Protein AF-A0A1R2CXQ6-F1 (afdb_monomer_lite)

Sequence (305 aa):
MSEMPDVLCINCEDMIDCDKAHLHSLICTKPTNQVVKLISSGYHNQIQYKLNRLKAAIESIAYSDRKTLTPDQHETILFLVKCSNELISLIDPAIDAIDKCTDVSSSMRKLTESMSPWMLIYAERLRNLALEKTYYFLDYLRNNRQTDSIHKFIDKKNQELSQVKSKILNYNKKAVQLQSMLKSYEQIDEVRSQVESIKTFSSIVTPVIEDEGKDEMQELDDMIVSKKEEANIQSLEDLKKYFYSKCLLVKLSFPSRHPAQFIQIPELYEKIVKSNVPVEKWEECIRDEFGHPERWVNLKVVNSN

Foldseek 3Di:
DFQDFFAQDLQDRDGHRPVCPVVCCVVRVHHDPVLCVQCVPDLLSNLLVSLVSLLVSLVCVLPPPPGDDDPVRNVLSVLLNVLSVLLNPLDDQDPVNLVSLVVLLVVLVVPCVPDDPSSNSSSVSSSVSSVSVSVVSVVCCVVPDDDDPVVVVVVVVVVVVVVVVVVVVVVVVVVVVVVVVVVVVVVVVVVVVVVVVVVPDDDDDDDDDDDDDDDDPPPPPVVVVVVVVVVVVVVVVVLLVVLVVLLVVLLVVDPPLDLLVVADSVVLVVVCVVVVPDSVCSNVSSNVCSVCSVVRDVPVPSPPD

Organism: NCBI:txid5963

Secondary structure (DSSP, 8-state):
---PPPEE-TTT--EE-GGGHHHHHHH--S--HHHHHHHTT-HHHHHHHHHHHHHHHHHHHHT-TTS---HHHHHHHHHHHHHHHHHHH--S--HHHHHHHHHHHHHHHHHTTS--HHHHHHHHHHHHHHHHHHHHHHHHHHHS--STHHHHHHHHHHHHHHHHHHHHHHHHHHHHHHHHHHHHHHHHHHHHHHHHHTTS----------------SSSSSHHHHHHHHHHHHHHHHHHHHHHHHHHHHHHTTS-TTSGGGG--HHHHHHHHHHTT--GGGHHHHHHHHHH-GGGTS-HHHHTT-

Structure (mmCIF, N/CA/C/O backbone):
data_AF-A0A1R2CXQ6-F1
#
_entry.id   AF-A0A1R2CXQ6-F1
#
loop_
_atom_site.group_PDB
_atom_site.id
_atom_site.type_symbol
_atom_site.label_atom_id
_atom_site.label_alt_id
_atom_site.label_comp_id
_atom_site.label_asym_id
_atom_site.label_entity_id
_atom_site.label_seq_id
_atom_site.pdbx_PDB_ins_code
_atom_site.Cartn_x
_atom_site.Cartn_y
_atom_site.Cartn_z
_atom_site.occupancy
_atom_site.B_iso_or_equiv
_atom_site.auth_seq_id
_atom_site.auth_comp_id
_atom_site.auth_asym_id
_atom_site.auth_atom_id
_atom_site.pdbx_PDB_model_num
ATOM 1 N N . MET A 1 1 ? 17.045 -1.441 -25.412 1.00 46.06 1 MET A N 1
ATOM 2 C CA . MET A 1 1 ? 16.203 -0.752 -24.410 1.00 46.06 1 MET A CA 1
ATOM 3 C C . MET A 1 1 ? 16.152 -1.660 -23.196 1.00 46.06 1 MET A C 1
ATOM 5 O O . MET A 1 1 ? 15.894 -2.838 -23.388 1.00 46.06 1 MET A O 1
ATOM 9 N N . SER A 1 2 ? 16.527 -1.171 -22.011 1.00 53.66 2 SER A N 1
ATOM 10 C CA . SER A 1 2 ? 16.526 -1.999 -20.796 1.00 53.66 2 SER A CA 1
ATOM 11 C C . SER A 1 2 ? 15.082 -2.328 -20.420 1.00 53.66 2 SER A C 1
ATOM 13 O O . SER A 1 2 ? 14.255 -1.424 -20.316 1.00 53.66 2 SER A O 1
ATOM 15 N N . GLU A 1 3 ? 14.772 -3.612 -20.302 1.00 67.12 3 GLU A N 1
ATOM 16 C CA . GLU A 1 3 ? 13.422 -4.125 -20.092 1.00 67.12 3 GLU A CA 1
ATOM 17 C C . GLU A 1 3 ? 12.979 -3.843 -18.643 1.00 67.12 3 GLU A C 1
ATOM 19 O O . GLU A 1 3 ? 13.483 -4.453 -17.695 1.00 67.12 3 GLU A O 1
ATOM 24 N N . MET A 1 4 ? 12.057 -2.892 -18.442 1.00 76.06 4 MET A N 1
ATOM 25 C CA . MET A 1 4 ? 11.569 -2.522 -17.103 1.00 76.06 4 MET A CA 1
ATOM 26 C C . MET A 1 4 ? 10.941 -3.731 -16.389 1.00 76.06 4 MET A C 1
ATOM 28 O O . MET A 1 4 ? 10.285 -4.541 -17.042 1.00 76.06 4 MET A O 1
ATOM 32 N N . PRO A 1 5 ? 11.177 -3.936 -15.080 1.00 80.19 5 PRO A N 1
ATOM 33 C CA . PRO A 1 5 ? 10.572 -5.035 -14.333 1.00 80.19 5 PRO A CA 1
ATOM 34 C C . PRO A 1 5 ? 9.060 -4.875 -14.213 1.00 80.19 5 PRO A C 1
ATOM 36 O O . PRO A 1 5 ? 8.543 -3.762 -14.106 1.00 80.19 5 PRO A O 1
ATOM 39 N N . ASP A 1 6 ? 8.376 -6.014 -14.201 1.00 85.25 6 ASP A N 1
ATOM 40 C CA . ASP A 1 6 ? 6.942 -6.068 -13.970 1.00 85.25 6 ASP A CA 1
ATOM 41 C C . ASP A 1 6 ? 6.626 -5.576 -12.560 1.00 85.25 6 ASP A C 1
ATOM 43 O O . ASP A 1 6 ? 7.411 -5.714 -11.618 1.00 85.25 6 ASP A O 1
ATOM 47 N N . VAL A 1 7 ? 5.441 -5.009 -12.417 1.00 85.38 7 VAL A N 1
ATOM 48 C CA . VAL A 1 7 ? 4.963 -4.347 -11.218 1.00 85.38 7 VAL A CA 1
ATOM 49 C C . VAL A 1 7 ? 3.820 -5.166 -10.633 1.00 85.38 7 VAL A C 1
ATOM 51 O O . VAL A 1 7 ? 2.791 -5.361 -11.272 1.00 85.38 7 VAL A O 1
ATOM 54 N N . LEU A 1 8 ? 3.958 -5.599 -9.380 1.00 87.75 8 LEU A N 1
ATOM 55 C CA . LEU A 1 8 ? 2.903 -6.333 -8.667 1.00 87.75 8 LEU A CA 1
ATOM 56 C C . LEU A 1 8 ? 1.623 -5.488 -8.551 1.00 87.75 8 LEU A C 1
ATOM 58 O O . LEU A 1 8 ? 1.690 -4.362 -8.080 1.00 87.75 8 LEU A O 1
ATOM 62 N N . CYS A 1 9 ? 0.439 -5.985 -8.874 1.00 87.62 9 CYS A N 1
ATOM 63 C CA . CYS A 1 9 ? -0.809 -5.307 -8.525 1.00 87.62 9 CYS A CA 1
ATOM 64 C C . CYS A 1 9 ? -1.247 -5.687 -7.104 1.00 87.62 9 CYS A C 1
ATOM 66 O O . CYS A 1 9 ? -1.372 -6.859 -6.791 1.00 87.62 9 CYS A O 1
ATOM 68 N N . ILE A 1 10 ? -1.545 -4.722 -6.231 1.00 80.69 10 ILE A N 1
ATOM 69 C CA . ILE A 1 10 ? -1.978 -5.025 -4.849 1.00 80.69 10 ILE A CA 1
ATOM 70 C C . ILE A 1 10 ? -3.439 -5.500 -4.746 1.00 80.69 10 ILE A C 1
ATOM 72 O O . ILE A 1 10 ? -3.848 -5.982 -3.694 1.00 80.69 10 ILE A O 1
ATOM 76 N N . ASN A 1 11 ? -4.228 -5.327 -5.811 1.00 82.06 11 ASN A N 1
ATOM 77 C CA . ASN A 1 11 ? -5.654 -5.652 -5.836 1.00 82.06 11 ASN A CA 1
ATOM 78 C C . ASN A 1 11 ? -5.909 -7.059 -6.398 1.00 82.06 11 ASN A C 1
ATOM 80 O O . ASN A 1 11 ? -6.694 -7.815 -5.827 1.00 82.06 11 ASN A O 1
ATOM 84 N N . CYS A 1 12 ? -5.256 -7.430 -7.501 1.00 84.06 12 CYS A N 1
ATOM 85 C CA . CYS A 1 12 ? -5.371 -8.779 -8.066 1.00 84.06 12 CYS A CA 1
ATOM 86 C C . CYS A 1 12 ? -4.164 -9.677 -7.808 1.00 84.06 12 CYS A C 1
ATOM 88 O O . CYS A 1 12 ? -4.282 -10.873 -8.029 1.00 84.06 12 CYS A O 1
ATOM 90 N N . GLU A 1 13 ? -3.054 -9.125 -7.310 1.00 82.06 13 GLU A N 1
ATOM 91 C CA . GLU A 1 13 ? -1.795 -9.840 -7.055 1.00 82.06 13 GLU A CA 1
ATOM 92 C C . GLU A 1 13 ? -1.053 -10.373 -8.279 1.00 82.06 13 GLU A C 1
ATOM 94 O O . GLU A 1 13 ? -0.070 -11.104 -8.136 1.00 82.06 13 GLU A O 1
ATOM 99 N N . ASP A 1 14 ? -1.457 -9.946 -9.469 1.00 85.56 14 ASP A N 1
ATOM 100 C CA . ASP A 1 14 ? -0.758 -10.279 -10.702 1.00 85.56 14 ASP A CA 1
ATOM 101 C C . ASP A 1 14 ? 0.465 -9.376 -10.904 1.00 85.56 14 ASP A C 1
ATOM 103 O O . ASP A 1 14 ? 0.464 -8.200 -10.529 1.00 85.56 14 ASP A O 1
ATOM 107 N N . MET A 1 15 ? 1.512 -9.916 -11.528 1.00 86.56 15 MET A N 1
ATOM 108 C CA . MET A 1 15 ? 2.639 -9.126 -12.027 1.00 86.56 15 MET A CA 1
ATOM 109 C C . MET A 1 15 ? 2.236 -8.498 -13.359 1.00 86.56 15 MET A C 1
ATOM 111 O O . MET A 1 15 ? 1.844 -9.203 -14.286 1.00 86.56 15 MET A O 1
ATOM 115 N N . ILE A 1 16 ? 2.285 -7.171 -13.435 1.00 89.06 16 ILE A N 1
ATOM 116 C CA . ILE A 1 16 ? 1.827 -6.404 -14.592 1.00 89.06 16 ILE A CA 1
ATOM 117 C C . ILE A 1 16 ? 3.031 -5.777 -15.275 1.00 89.06 16 ILE A C 1
ATOM 119 O O . ILE A 1 16 ? 3.788 -5.070 -14.611 1.00 89.06 16 ILE A O 1
ATOM 123 N N . ASP A 1 17 ? 3.170 -5.955 -16.588 1.00 87.31 17 ASP A N 1
ATOM 124 C CA . ASP A 1 17 ? 4.169 -5.224 -17.376 1.00 87.31 17 ASP A CA 1
ATOM 125 C C . ASP A 1 17 ? 4.130 -3.732 -17.009 1.00 87.31 17 ASP A C 1
ATOM 127 O O . ASP A 1 17 ? 3.054 -3.121 -17.002 1.00 87.31 17 ASP A O 1
ATOM 131 N N . CYS A 1 18 ? 5.286 -3.130 -16.713 1.00 83.75 18 CYS A N 1
ATOM 132 C CA . CYS A 1 18 ? 5.344 -1.743 -16.235 1.00 83.75 18 CYS A CA 1
ATOM 133 C C . CYS A 1 18 ? 4.622 -0.770 -17.188 1.00 83.75 18 CYS A C 1
ATOM 135 O O . CYS A 1 18 ? 3.902 0.123 -16.739 1.00 83.75 18 CYS A O 1
ATOM 137 N N . ASP A 1 19 ? 4.722 -1.005 -18.497 1.00 86.31 19 ASP A N 1
ATOM 138 C CA . ASP A 1 19 ? 4.078 -0.191 -19.535 1.00 86.31 19 ASP A CA 1
ATOM 139 C C . ASP A 1 19 ? 2.543 -0.300 -19.527 1.00 86.31 19 ASP A C 1
ATOM 141 O O . ASP A 1 19 ? 1.835 0.615 -19.945 1.00 86.31 19 ASP A O 1
ATOM 145 N N . LYS A 1 20 ? 2.000 -1.409 -19.012 1.00 87.25 20 LYS A N 1
ATOM 146 C CA . LYS A 1 20 ? 0.555 -1.658 -18.895 1.00 87.25 20 LYS A CA 1
ATOM 147 C C . LYS A 1 20 ? 0.011 -1.329 -17.509 1.00 87.25 20 LYS A C 1
ATOM 149 O O . LYS A 1 20 ? -1.202 -1.410 -17.307 1.00 87.25 20 LYS A O 1
ATOM 154 N N . ALA A 1 21 ? 0.862 -0.930 -16.562 1.00 86.06 21 ALA A N 1
ATOM 155 C CA . ALA A 1 21 ? 0.461 -0.669 -15.182 1.00 86.06 21 ALA A CA 1
ATOM 156 C C . ALA A 1 21 ? -0.641 0.401 -15.081 1.00 86.06 21 ALA A C 1
ATOM 158 O O . ALA A 1 21 ? -1.564 0.255 -14.279 1.00 86.06 21 ALA A O 1
ATOM 159 N N . HIS A 1 22 ? -0.588 1.439 -15.924 1.00 86.38 22 HIS A N 1
ATOM 160 C CA . HIS A 1 22 ? -1.623 2.475 -15.972 1.00 86.38 22 HIS A CA 1
ATOM 161 C C . HIS A 1 22 ? -2.970 1.935 -16.473 1.00 86.38 22 HIS A C 1
ATOM 163 O O . HIS A 1 22 ? -3.994 2.139 -15.833 1.00 86.38 22 HIS A O 1
ATOM 169 N N . LEU A 1 23 ? -2.982 1.191 -17.583 1.00 88.44 23 LEU A N 1
ATOM 170 C CA . LEU A 1 23 ? -4.216 0.594 -18.107 1.00 88.44 23 LEU A CA 1
ATOM 171 C C . LEU A 1 23 ? -4.810 -0.414 -17.121 1.00 88.44 23 LEU A C 1
ATOM 173 O O . LEU A 1 23 ? -6.020 -0.449 -16.908 1.00 88.44 23 LEU A O 1
ATOM 177 N N . HIS A 1 24 ? -3.953 -1.204 -16.477 1.00 89.44 24 HIS A N 1
ATOM 178 C CA . HIS A 1 24 ? -4.379 -2.157 -15.469 1.00 89.44 24 HIS A CA 1
ATOM 179 C C . HIS A 1 24 ? -5.002 -1.466 -14.249 1.00 89.44 24 HIS A C 1
ATOM 181 O O . HIS A 1 24 ? -6.015 -1.948 -13.745 1.00 89.44 24 HIS A O 1
ATOM 187 N N . SER A 1 25 ? -4.462 -0.333 -13.785 1.00 85.56 25 SER A N 1
ATOM 188 C CA . SER A 1 25 ? -4.999 0.369 -12.610 1.00 85.56 25 SER A CA 1
ATOM 189 C C . SER A 1 25 ? -6.389 0.976 -12.838 1.00 85.56 25 SER A C 1
ATOM 191 O O . SER A 1 25 ? -7.153 1.100 -11.882 1.00 85.56 25 SER A O 1
ATOM 193 N N . LEU A 1 26 ? -6.755 1.278 -14.089 1.00 87.06 26 LEU A N 1
ATOM 194 C CA . LEU A 1 26 ? -8.105 1.728 -14.454 1.00 87.06 26 LEU A CA 1
ATOM 195 C C . LEU A 1 26 ? -9.155 0.613 -14.331 1.00 87.06 26 LEU A C 1
ATOM 197 O O . LEU A 1 26 ? -10.327 0.889 -14.082 1.00 87.06 26 LEU A O 1
ATOM 201 N N . ILE A 1 27 ? -8.739 -0.645 -14.494 1.00 89.19 27 ILE A N 1
ATOM 202 C CA . ILE A 1 27 ? -9.629 -1.813 -14.483 1.00 89.19 27 ILE A CA 1
ATOM 203 C C . ILE A 1 27 ? -9.621 -2.470 -13.097 1.00 89.19 27 ILE A C 1
ATOM 205 O O . ILE A 1 27 ? -10.670 -2.760 -12.517 1.00 89.19 27 ILE A O 1
ATOM 209 N N . CYS A 1 28 ? -8.432 -2.681 -12.532 1.00 87.75 28 CYS A N 1
ATOM 210 C CA . CYS A 1 28 ? -8.223 -3.361 -11.262 1.00 87.75 28 CYS A CA 1
ATOM 211 C C . CYS A 1 28 ? -8.365 -2.394 -10.080 1.00 87.75 28 CYS A C 1
ATOM 213 O O . CYS A 1 28 ? -7.402 -2.041 -9.397 1.00 87.75 28 CYS A O 1
ATOM 215 N N . THR A 1 29 ? -9.597 -1.951 -9.837 1.00 81.50 29 THR A N 1
ATOM 216 C CA . THR A 1 29 ? -9.918 -0.955 -8.800 1.00 81.50 29 THR A CA 1
ATOM 217 C C . THR A 1 29 ? -10.296 -1.565 -7.451 1.00 81.50 29 THR A C 1
ATOM 219 O O . THR A 1 29 ? -10.336 -0.854 -6.448 1.00 81.50 29 THR A O 1
ATOM 222 N N . LYS A 1 30 ? -10.576 -2.874 -7.399 1.00 77.50 30 LYS A N 1
ATOM 223 C CA . LYS A 1 30 ? -10.993 -3.582 -6.181 1.00 77.50 30 LYS A CA 1
ATOM 224 C C . LYS A 1 30 ? -10.221 -4.889 -6.003 1.00 77.50 30 LYS A C 1
ATOM 226 O O . LYS A 1 30 ? -9.928 -5.540 -7.008 1.00 77.50 30 LYS A O 1
ATOM 231 N N . PRO A 1 31 ? -9.941 -5.300 -4.753 1.00 79.69 31 PRO A N 1
ATOM 232 C CA . PRO A 1 31 ? -9.345 -6.598 -4.487 1.00 79.69 31 PRO A CA 1
ATOM 233 C C . PRO A 1 31 ? -10.208 -7.737 -5.038 1.00 79.69 31 PRO A C 1
ATOM 235 O O . PRO A 1 31 ? -11.434 -7.701 -4.903 1.00 79.69 31 PRO A O 1
ATOM 238 N N . THR A 1 32 ? -9.599 -8.754 -5.650 1.00 79.88 32 THR A N 1
ATOM 239 C CA . THR A 1 32 ? -10.358 -9.917 -6.144 1.00 79.88 32 THR A CA 1
ATOM 240 C C . THR A 1 32 ? -10.896 -10.748 -4.978 1.00 79.88 32 THR A C 1
ATOM 242 O O . THR A 1 32 ? -10.365 -10.708 -3.871 1.00 79.88 32 THR A O 1
ATOM 245 N N . ASN A 1 33 ? -11.925 -11.569 -5.207 1.00 74.19 33 ASN A N 1
ATOM 246 C CA . ASN A 1 33 ? -12.500 -12.424 -4.156 1.00 74.19 33 ASN A CA 1
ATOM 247 C C . ASN A 1 33 ? -11.473 -13.372 -3.503 1.00 74.19 33 ASN A C 1
ATOM 249 O O . ASN A 1 33 ? -11.653 -13.771 -2.354 1.00 74.19 33 ASN A O 1
ATOM 253 N N . GLN A 1 34 ? -10.410 -13.742 -4.223 1.00 71.62 34 GLN A N 1
ATOM 254 C CA . GLN A 1 34 ? -9.304 -14.533 -3.678 1.00 71.62 34 GLN A CA 1
ATOM 255 C C . GLN A 1 34 ? -8.484 -13.705 -2.683 1.00 71.62 34 GLN A C 1
ATOM 257 O O . GLN A 1 34 ? -8.278 -14.135 -1.550 1.00 71.62 34 GLN A O 1
ATOM 262 N N . VAL A 1 35 ? -8.127 -12.480 -3.067 1.00 73.69 35 VAL A N 1
ATOM 263 C CA . VAL A 1 35 ? -7.409 -11.522 -2.220 1.00 73.69 35 VAL A CA 1
ATOM 264 C C . VAL A 1 35 ? -8.255 -11.128 -1.004 1.00 73.69 35 VAL A C 1
ATOM 266 O O . VAL A 1 35 ? -7.771 -11.157 0.121 1.00 73.69 35 VAL A O 1
ATOM 269 N N . VAL A 1 36 ? -9.560 -10.887 -1.178 1.00 75.19 36 VAL A N 1
ATOM 270 C CA . VAL A 1 36 ? -10.503 -10.600 -0.078 1.00 75.19 36 VAL A CA 1
ATOM 271 C C . VAL A 1 36 ? -10.545 -11.739 0.945 1.00 75.19 36 VAL A C 1
ATOM 273 O O . VAL A 1 36 ? -10.510 -11.480 2.149 1.00 75.19 36 VAL A O 1
ATOM 276 N N . LYS A 1 37 ? -10.575 -13.002 0.496 1.00 75.25 37 LYS A N 1
ATOM 277 C CA . LYS A 1 37 ? -10.545 -14.171 1.393 1.00 75.25 37 LYS A CA 1
ATOM 278 C C . LYS A 1 37 ? -9.248 -14.251 2.201 1.00 75.25 37 LYS A C 1
ATOM 280 O O . LYS A 1 37 ? -9.299 -14.562 3.386 1.00 75.25 37 LYS A O 1
ATOM 285 N N . LEU A 1 38 ? -8.108 -13.915 1.597 1.00 69.06 38 LEU A N 1
ATOM 286 C CA . LEU A 1 38 ? -6.805 -13.876 2.278 1.00 69.06 38 LEU A CA 1
ATOM 287 C C . LEU A 1 38 ? -6.712 -12.724 3.299 1.00 69.06 38 LEU A C 1
ATOM 289 O O . LEU A 1 38 ? -6.095 -12.857 4.352 1.00 69.06 38 LEU A O 1
ATOM 293 N N . ILE A 1 39 ? -7.403 -11.622 3.016 1.00 68.94 39 ILE A N 1
ATOM 294 C CA . ILE A 1 39 ? -7.483 -10.377 3.797 1.00 68.94 39 ILE A CA 1
ATOM 295 C C . ILE A 1 39 ? -8.563 -10.440 4.907 1.00 68.94 39 ILE A C 1
ATOM 297 O O . ILE A 1 39 ? -8.666 -9.555 5.760 1.00 68.94 39 ILE A O 1
ATOM 301 N N . SER A 1 40 ? -9.368 -11.504 4.964 1.00 70.31 40 SER A N 1
ATOM 302 C CA . SER A 1 40 ? -10.514 -11.621 5.886 1.00 70.31 40 SER A CA 1
ATOM 303 C C . SER A 1 40 ? -10.140 -11.733 7.376 1.00 70.31 40 SER A C 1
ATOM 305 O O . SER A 1 40 ? -11.016 -11.726 8.233 1.00 70.31 40 SER A O 1
ATOM 307 N N . SER A 1 41 ? -8.854 -11.814 7.714 1.00 69.88 41 SER A N 1
ATOM 308 C CA . SER A 1 41 ? -8.333 -12.076 9.062 1.00 69.88 41 SER A CA 1
ATOM 309 C C . SER A 1 41 ? -8.191 -10.832 9.960 1.00 69.88 41 SER A C 1
ATOM 311 O O . SER A 1 41 ? -7.560 -10.905 11.011 1.00 69.88 41 SER A O 1
ATOM 313 N N . GLY A 1 42 ? -8.799 -9.698 9.596 1.00 81.12 42 GLY A N 1
ATOM 314 C CA . GLY A 1 42 ? -8.756 -8.442 10.360 1.00 81.12 42 GLY A CA 1
ATOM 315 C C . GLY A 1 42 ? -7.693 -7.461 9.858 1.00 81.12 42 GLY A C 1
ATOM 316 O O . GLY A 1 42 ? -6.678 -7.867 9.301 1.00 81.12 42 GLY A O 1
ATOM 317 N N . TYR A 1 43 ? -7.929 -6.157 10.042 1.00 86.69 43 TYR A N 1
ATOM 318 C CA . TYR A 1 43 ? -7.199 -5.075 9.357 1.00 86.69 43 TYR A CA 1
ATOM 319 C C . TYR A 1 43 ? -5.664 -5.157 9.484 1.00 86.69 43 TYR A C 1
ATOM 321 O O . TYR A 1 43 ? -4.957 -4.997 8.492 1.00 86.69 43 TYR A O 1
ATOM 329 N N . HIS A 1 44 ? -5.137 -5.510 10.662 1.00 87.19 44 HIS A N 1
ATOM 330 C CA . HIS A 1 44 ? -3.697 -5.727 10.860 1.00 87.19 44 HIS A CA 1
ATOM 331 C C . HIS A 1 44 ? -3.120 -6.815 9.948 1.00 87.19 44 HIS A C 1
ATOM 333 O O . HIS A 1 44 ? -2.086 -6.622 9.309 1.00 87.19 44 HIS A O 1
ATOM 339 N N . ASN A 1 45 ? -3.815 -7.948 9.850 1.00 86.81 45 ASN A N 1
ATOM 340 C CA . ASN A 1 45 ? -3.385 -9.069 9.026 1.00 86.81 45 ASN A CA 1
ATOM 341 C C . ASN A 1 45 ? -3.431 -8.718 7.535 1.00 86.81 45 ASN A C 1
ATOM 343 O O . ASN A 1 45 ? -2.601 -9.204 6.774 1.00 86.81 45 ASN A O 1
ATOM 347 N N . GLN A 1 46 ? -4.320 -7.808 7.124 1.00 87.31 46 GLN A N 1
ATOM 348 C CA . GLN A 1 46 ? -4.349 -7.272 5.758 1.00 87.31 46 GLN A CA 1
ATOM 349 C C . GLN A 1 46 ? -3.078 -6.489 5.441 1.00 87.31 46 GLN A C 1
ATOM 351 O O . GLN A 1 46 ? -2.455 -6.714 4.406 1.00 87.31 46 GLN A O 1
ATOM 356 N N . ILE A 1 47 ? -2.678 -5.588 6.342 1.00 90.56 47 ILE A N 1
ATOM 357 C CA . ILE A 1 47 ? -1.450 -4.798 6.195 1.00 90.56 47 ILE A CA 1
ATOM 358 C C . ILE A 1 47 ? -0.241 -5.735 6.144 1.00 90.56 47 ILE A C 1
ATOM 360 O O . ILE A 1 47 ? 0.598 -5.616 5.251 1.00 90.56 47 ILE A O 1
ATOM 364 N N . GLN A 1 48 ? -0.176 -6.707 7.056 1.00 91.44 48 GLN A N 1
ATOM 365 C CA . GLN A 1 48 ? 0.926 -7.663 7.124 1.00 91.44 48 GLN A CA 1
ATOM 366 C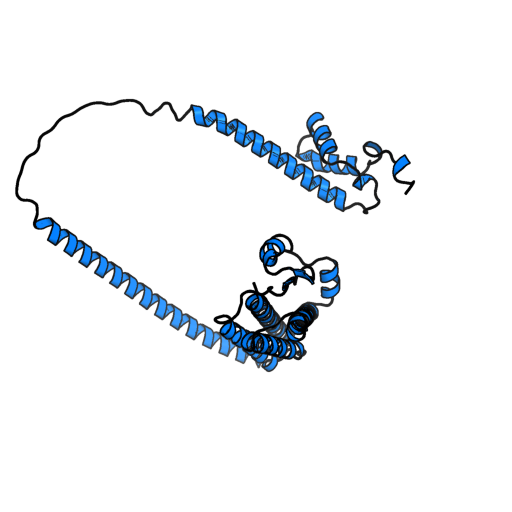 C . GLN A 1 48 ? 1.006 -8.540 5.870 1.00 91.44 48 GLN A C 1
ATOM 368 O O . GLN A 1 48 ? 2.089 -8.789 5.342 1.00 91.44 48 GLN A O 1
ATOM 373 N N . TYR A 1 49 ? -0.140 -8.975 5.354 1.00 90.06 49 TYR A N 1
ATOM 374 C CA . TYR A 1 49 ? -0.226 -9.721 4.110 1.00 90.06 49 TYR A CA 1
ATOM 375 C C . TYR A 1 49 ? 0.286 -8.897 2.917 1.00 90.06 49 TYR A C 1
ATOM 377 O O . TYR A 1 49 ? 1.189 -9.341 2.205 1.00 90.06 49 TYR A O 1
ATOM 385 N N . LYS A 1 50 ? -0.212 -7.662 2.746 1.00 90.50 50 LYS A N 1
ATOM 386 C CA . LYS A 1 50 ? 0.235 -6.747 1.682 1.00 90.50 50 LYS A CA 1
ATOM 387 C C . LYS A 1 50 ? 1.740 -6.469 1.762 1.00 90.50 50 LYS A C 1
ATOM 389 O O . LYS A 1 50 ? 2.411 -6.489 0.733 1.00 90.50 50 LYS A O 1
ATOM 394 N N . LEU A 1 51 ? 2.278 -6.252 2.967 1.00 94.31 51 LEU A N 1
ATOM 395 C CA . LEU A 1 51 ? 3.714 -6.050 3.192 1.00 94.31 51 LEU A CA 1
ATOM 396 C C . LEU A 1 51 ? 4.535 -7.268 2.759 1.00 94.31 51 LEU A C 1
ATOM 398 O O . LEU A 1 51 ? 5.515 -7.110 2.037 1.00 94.31 51 LEU A O 1
ATOM 402 N N . ASN A 1 52 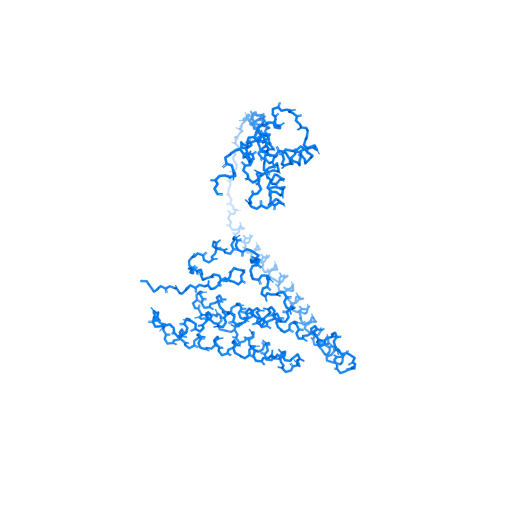? 4.122 -8.478 3.144 1.00 93.62 52 ASN A N 1
ATOM 403 C CA . ASN A 1 52 ? 4.814 -9.706 2.749 1.00 93.62 52 ASN A CA 1
ATOM 404 C C . ASN A 1 52 ? 4.801 -9.920 1.229 1.00 93.62 52 ASN A C 1
ATOM 406 O O . ASN A 1 52 ? 5.819 -10.297 0.653 1.00 93.62 52 ASN A O 1
ATOM 410 N N . ARG A 1 53 ? 3.674 -9.648 0.560 1.00 90.94 53 ARG A N 1
ATOM 411 C CA . ARG A 1 53 ? 3.578 -9.765 -0.905 1.00 90.94 53 ARG A CA 1
ATOM 412 C C . ARG A 1 53 ? 4.434 -8.725 -1.616 1.00 90.94 53 ARG A C 1
ATOM 414 O O . ARG A 1 53 ? 5.156 -9.068 -2.549 1.00 90.94 53 ARG A O 1
ATOM 421 N N . LEU A 1 54 ? 4.403 -7.477 -1.146 1.00 94.00 54 LEU A N 1
ATOM 422 C CA . LEU A 1 54 ? 5.236 -6.411 -1.692 1.00 94.00 54 LEU A CA 1
ATOM 423 C C . LEU A 1 54 ? 6.724 -6.730 -1.518 1.00 94.00 54 LEU A C 1
ATOM 425 O O . LEU A 1 54 ? 7.479 -6.614 -2.479 1.00 94.00 54 LEU A O 1
ATOM 429 N N . LYS A 1 55 ? 7.125 -7.206 -0.332 1.00 95.31 55 LYS A N 1
ATOM 430 C CA . LYS A 1 55 ? 8.485 -7.679 -0.057 1.00 95.31 55 LYS A CA 1
ATOM 431 C C . LYS A 1 55 ? 8.898 -8.771 -1.042 1.00 95.31 55 LYS A C 1
ATOM 433 O O . LYS A 1 55 ? 9.927 -8.620 -1.685 1.00 95.31 55 LYS A O 1
ATOM 438 N N . ALA A 1 56 ? 8.091 -9.821 -1.196 1.00 93.25 56 ALA A N 1
ATOM 439 C CA . ALA A 1 56 ? 8.407 -10.928 -2.095 1.00 93.25 56 ALA A CA 1
ATOM 440 C C . ALA A 1 56 ? 8.593 -10.459 -3.548 1.00 93.25 56 ALA A C 1
ATOM 442 O O . ALA A 1 56 ? 9.500 -10.922 -4.235 1.00 93.25 56 ALA A O 1
ATOM 443 N N . ALA A 1 57 ? 7.783 -9.501 -4.009 1.00 92.06 57 ALA A N 1
ATOM 444 C CA . ALA A 1 57 ? 7.957 -8.907 -5.331 1.00 92.06 57 ALA A CA 1
ATOM 445 C C . ALA A 1 57 ? 9.264 -8.104 -5.441 1.00 92.06 57 ALA A C 1
ATOM 447 O O . ALA A 1 57 ? 9.989 -8.262 -6.419 1.00 92.06 57 ALA A O 1
ATOM 448 N N . ILE A 1 58 ? 9.607 -7.292 -4.436 1.00 93.62 58 ILE A N 1
ATOM 449 C CA . ILE A 1 58 ? 10.867 -6.532 -4.424 1.00 93.62 58 ILE A CA 1
ATOM 450 C C . ILE A 1 58 ? 12.074 -7.485 -4.377 1.00 93.62 58 ILE A C 1
ATOM 452 O O . ILE A 1 58 ? 13.018 -7.304 -5.139 1.00 93.62 58 ILE A O 1
ATOM 456 N N . GLU A 1 59 ? 12.036 -8.528 -3.544 1.00 94.06 59 GLU A N 1
ATOM 457 C CA . GLU A 1 59 ? 13.084 -9.557 -3.461 1.00 94.06 59 GLU A CA 1
ATOM 458 C C . GLU A 1 59 ? 13.226 -10.324 -4.775 1.00 94.06 59 GLU A C 1
ATOM 460 O O . GLU A 1 59 ? 14.344 -10.584 -5.213 1.00 94.06 59 GLU A O 1
ATOM 465 N N . SER A 1 60 ? 12.111 -10.627 -5.447 1.00 91.56 60 SER A N 1
ATOM 466 C CA . SER A 1 60 ? 12.161 -11.276 -6.757 1.00 91.56 60 SER A CA 1
ATOM 467 C C . SER A 1 60 ? 12.900 -10.429 -7.787 1.00 91.56 60 SER A C 1
ATOM 469 O O . SER A 1 60 ? 13.565 -10.996 -8.639 1.00 91.56 60 SER A O 1
ATOM 471 N N . ILE A 1 61 ? 12.843 -9.096 -7.685 1.00 90.62 61 ILE A N 1
ATOM 472 C CA . ILE A 1 61 ? 13.604 -8.184 -8.546 1.00 90.62 61 ILE A CA 1
ATOM 473 C C . ILE A 1 61 ? 15.063 -8.108 -8.085 1.00 90.62 61 ILE A C 1
ATOM 475 O O . ILE A 1 61 ? 15.963 -8.157 -8.917 1.00 90.62 61 ILE A O 1
ATOM 479 N N . ALA A 1 62 ? 15.296 -8.012 -6.772 1.00 89.50 62 ALA A N 1
ATOM 480 C CA . ALA A 1 62 ? 16.626 -7.903 -6.173 1.00 89.50 62 ALA A CA 1
ATOM 481 C C . ALA A 1 62 ? 17.531 -9.090 -6.525 1.00 89.50 62 ALA A C 1
ATOM 483 O O . ALA A 1 62 ? 18.716 -8.912 -6.783 1.00 89.50 62 ALA A O 1
ATOM 484 N N . TYR A 1 63 ? 16.953 -10.293 -6.522 1.00 89.38 63 TYR A N 1
ATOM 485 C CA . TYR A 1 63 ? 17.674 -11.557 -6.646 1.00 89.38 63 TYR A CA 1
ATOM 486 C C . TYR A 1 63 ? 17.364 -12.297 -7.956 1.00 89.38 63 TYR A C 1
ATOM 488 O O . TYR A 1 63 ? 17.636 -13.490 -8.062 1.00 89.38 63 TYR A O 1
ATOM 496 N N . SER A 1 64 ? 16.764 -11.630 -8.952 1.00 84.69 64 SER A N 1
ATOM 497 C CA . SER A 1 64 ? 16.556 -12.252 -10.264 1.00 84.69 64 SER A CA 1
ATOM 498 C C . SER A 1 64 ? 17.848 -12.272 -11.071 1.00 84.69 64 SER A C 1
ATOM 500 O O . SER A 1 64 ? 18.380 -11.221 -11.416 1.00 84.69 64 SER A O 1
ATOM 502 N N . ASP A 1 65 ? 18.253 -13.455 -11.525 1.00 69.12 65 ASP A N 1
ATOM 503 C CA . ASP A 1 65 ? 19.358 -13.607 -12.482 1.00 69.12 65 ASP A CA 1
ATOM 504 C C . ASP A 1 65 ? 19.016 -13.093 -13.895 1.00 69.12 65 ASP A C 1
ATOM 506 O O . ASP A 1 65 ? 19.876 -13.039 -14.773 1.00 69.12 65 ASP A O 1
ATOM 510 N N . ARG A 1 66 ? 17.747 -12.740 -14.159 1.00 67.69 66 ARG A N 1
ATOM 511 C CA . ARG A 1 66 ? 17.268 -12.402 -15.510 1.00 67.69 66 ARG A CA 1
ATOM 512 C C . ARG A 1 66 ? 17.442 -10.932 -15.891 1.00 67.69 66 ARG A C 1
ATOM 514 O O . ARG A 1 66 ? 17.399 -10.635 -17.082 1.00 67.69 66 ARG A O 1
ATOM 521 N N . LYS A 1 67 ? 17.607 -10.012 -14.931 1.00 70.25 67 LYS A N 1
ATOM 522 C CA . LYS A 1 67 ? 17.695 -8.564 -15.203 1.00 70.25 67 LYS A CA 1
ATOM 523 C C . LYS A 1 67 ? 18.942 -7.948 -14.584 1.00 70.25 67 LYS A C 1
ATOM 525 O O . LYS A 1 67 ? 19.136 -7.976 -13.376 1.00 70.25 67 LYS A O 1
ATOM 530 N N . THR A 1 68 ? 19.763 -7.324 -15.425 1.00 80.88 68 THR A N 1
ATOM 531 C CA . THR A 1 68 ? 20.936 -6.560 -14.990 1.00 80.88 68 THR A CA 1
ATOM 532 C C . THR A 1 68 ? 20.501 -5.197 -14.455 1.00 80.88 68 THR A C 1
ATOM 534 O O . THR A 1 68 ? 20.209 -4.285 -15.232 1.00 80.88 68 THR A O 1
ATOM 537 N N . LEU A 1 69 ? 20.448 -5.066 -13.130 1.00 86.00 69 LEU A N 1
ATOM 538 C CA . LEU A 1 69 ? 20.280 -3.786 -12.442 1.00 86.00 69 LEU A CA 1
ATOM 539 C C . LEU A 1 69 ? 21.605 -3.012 -12.442 1.00 86.00 69 LEU A C 1
ATOM 541 O O . LEU A 1 69 ? 22.678 -3.608 -12.332 1.00 86.00 69 LEU A O 1
ATOM 545 N N . THR A 1 70 ? 21.547 -1.682 -12.533 1.00 88.94 70 THR A N 1
ATOM 546 C CA . THR A 1 70 ? 22.733 -0.860 -12.244 1.00 88.94 70 THR A CA 1
ATOM 547 C C . THR A 1 70 ? 23.089 -0.952 -10.751 1.00 88.94 70 THR A C 1
ATOM 549 O O . THR A 1 70 ? 22.215 -1.276 -9.943 1.00 88.94 70 THR A O 1
ATOM 552 N N . PRO A 1 71 ? 24.337 -0.655 -10.340 1.00 88.31 71 PRO A N 1
ATOM 553 C CA . PRO A 1 71 ? 24.720 -0.670 -8.926 1.00 88.31 71 PRO A CA 1
ATOM 554 C C . PRO A 1 71 ? 23.793 0.175 -8.039 1.00 88.31 71 PRO A C 1
ATOM 556 O O . PRO A 1 71 ? 23.278 -0.330 -7.044 1.00 88.31 71 PRO A O 1
ATOM 559 N N . ASP A 1 72 ? 23.479 1.402 -8.465 1.00 87.88 72 ASP A N 1
ATOM 560 C CA . ASP A 1 72 ? 22.575 2.310 -7.744 1.00 87.88 72 ASP A CA 1
ATOM 561 C C . ASP A 1 72 ? 21.151 1.745 -7.645 1.00 87.88 72 ASP A C 1
ATOM 563 O O . ASP A 1 72 ? 20.477 1.859 -6.618 1.00 87.88 72 ASP A O 1
ATOM 567 N N . GLN A 1 73 ? 20.679 1.100 -8.716 1.00 89.44 73 GLN A N 1
ATOM 568 C CA . GLN A 1 73 ? 19.376 0.447 -8.722 1.00 89.44 73 GLN A CA 1
ATOM 569 C C . GLN A 1 73 ? 19.349 -0.737 -7.754 1.00 89.44 73 GLN A C 1
ATOM 571 O O . GLN A 1 73 ? 18.396 -0.905 -6.995 1.00 89.44 73 GLN A O 1
ATOM 576 N N . HIS A 1 74 ? 20.398 -1.550 -7.759 1.00 90.44 74 HIS A N 1
ATOM 577 C CA . HIS A 1 74 ? 20.516 -2.689 -6.866 1.00 90.44 74 HIS A CA 1
ATOM 578 C C . HIS A 1 74 ? 20.567 -2.243 -5.395 1.00 90.44 74 HIS A C 1
ATOM 580 O O . HIS A 1 74 ? 19.822 -2.772 -4.572 1.00 90.44 74 HIS A O 1
ATOM 586 N N . GLU A 1 75 ? 21.354 -1.213 -5.067 1.00 91.19 75 GLU A N 1
ATOM 587 C CA . GLU A 1 75 ? 21.392 -0.620 -3.723 1.00 91.19 75 GLU A CA 1
ATOM 588 C C . GLU A 1 75 ? 20.015 -0.096 -3.296 1.00 91.19 75 GLU A C 1
ATOM 590 O O . GLU A 1 75 ? 19.541 -0.385 -2.194 1.00 91.19 75 GLU A O 1
ATOM 595 N N . THR A 1 76 ? 19.329 0.604 -4.199 1.00 92.12 76 THR A N 1
ATOM 596 C CA . THR A 1 76 ? 17.982 1.126 -3.957 1.00 92.12 76 THR A CA 1
ATOM 597 C C . THR A 1 76 ? 16.983 0.006 -3.658 1.00 92.12 76 THR A C 1
ATOM 599 O O . THR A 1 76 ? 16.194 0.104 -2.717 1.00 92.12 76 THR A O 1
ATOM 602 N N . ILE A 1 77 ? 17.014 -1.086 -4.421 1.00 92.38 77 ILE A N 1
ATOM 603 C CA . ILE A 1 77 ? 16.135 -2.235 -4.189 1.00 92.38 77 ILE A CA 1
ATOM 604 C C . ILE A 1 77 ? 16.447 -2.923 -2.863 1.00 92.38 77 ILE A C 1
ATOM 606 O O . ILE A 1 77 ? 15.520 -3.208 -2.102 1.00 92.38 77 ILE A O 1
ATOM 610 N N . LEU A 1 78 ? 17.722 -3.130 -2.532 1.00 94.00 78 LEU A N 1
ATOM 611 C CA . LEU A 1 78 ? 18.112 -3.689 -1.237 1.00 94.00 78 LEU A CA 1
ATOM 612 C C . LEU A 1 78 ? 17.657 -2.805 -0.069 1.00 94.00 78 LEU A C 1
ATOM 614 O O . LEU A 1 78 ? 17.208 -3.320 0.959 1.00 94.00 78 LEU A O 1
ATOM 618 N N . PHE A 1 79 ? 17.703 -1.482 -0.231 1.00 94.75 79 PHE A N 1
ATOM 619 C CA . PHE A 1 79 ? 17.143 -0.551 0.743 1.00 94.75 79 PHE A CA 1
ATOM 620 C C . PHE A 1 79 ? 15.628 -0.755 0.924 1.00 94.75 79 PHE A C 1
ATOM 622 O O . PHE A 1 79 ? 15.153 -0.852 2.058 1.00 94.75 79 PHE A O 1
ATOM 629 N N . LEU A 1 80 ? 14.864 -0.909 -0.164 1.00 95.00 80 LEU A N 1
ATOM 630 C CA . LEU A 1 80 ? 13.425 -1.197 -0.083 1.00 95.00 80 LEU A CA 1
ATOM 631 C C . LEU A 1 80 ? 13.132 -2.553 0.589 1.00 95.00 80 LEU A C 1
ATOM 633 O O . LEU A 1 80 ? 12.187 -2.652 1.380 1.00 95.00 80 LEU A O 1
ATOM 637 N N . VAL A 1 81 ? 13.951 -3.584 0.343 1.00 96.44 81 VAL A N 1
ATOM 638 C CA . VAL A 1 81 ? 13.859 -4.878 1.050 1.00 96.44 81 VAL A CA 1
ATOM 639 C C . VAL A 1 81 ? 14.098 -4.690 2.550 1.00 96.44 81 VAL A C 1
ATOM 641 O O . VAL A 1 81 ? 13.321 -5.193 3.366 1.00 96.44 81 VAL A O 1
ATOM 644 N N . LYS A 1 82 ? 15.130 -3.928 2.936 1.00 96.75 82 LYS A N 1
ATOM 645 C CA . LYS A 1 82 ? 15.429 -3.616 4.342 1.00 96.75 82 LYS A CA 1
ATOM 646 C C . LYS A 1 82 ? 14.244 -2.934 5.027 1.00 96.75 82 LYS A C 1
ATOM 648 O O . LYS A 1 82 ? 13.808 -3.404 6.076 1.00 96.75 82 LYS A O 1
ATOM 653 N N . CYS A 1 83 ? 13.683 -1.890 4.420 1.00 96.50 83 CYS A N 1
ATOM 654 C CA . CYS A 1 83 ? 12.509 -1.205 4.961 1.00 96.50 83 CYS A CA 1
ATOM 655 C C . CYS A 1 83 ? 11.289 -2.128 5.073 1.00 96.50 83 CYS A C 1
ATOM 657 O O . CYS A 1 83 ? 10.548 -2.055 6.050 1.00 96.50 83 CYS A O 1
ATOM 659 N N . SER A 1 84 ? 11.087 -3.020 4.099 1.00 97.00 84 SER A N 1
ATOM 660 C CA . SER A 1 84 ? 9.997 -3.999 4.147 1.00 97.00 84 SER A CA 1
ATOM 661 C C . SER A 1 84 ? 10.144 -4.941 5.341 1.00 97.00 84 SER A C 1
ATOM 663 O O . SER A 1 84 ? 9.182 -5.151 6.075 1.00 97.00 84 SER A O 1
ATOM 665 N N . ASN A 1 85 ? 11.349 -5.469 5.574 1.00 97.06 85 ASN A N 1
ATOM 666 C CA . ASN A 1 85 ? 11.643 -6.320 6.728 1.00 97.06 85 ASN A CA 1
ATOM 667 C C . ASN A 1 85 ? 11.437 -5.588 8.056 1.00 97.06 85 ASN A C 1
ATOM 669 O O . ASN A 1 85 ? 10.851 -6.153 8.979 1.00 97.06 85 ASN A O 1
ATOM 673 N N . GLU A 1 86 ? 11.868 -4.329 8.136 1.00 96.94 86 GLU A N 1
ATOM 674 C CA . GLU A 1 86 ? 11.663 -3.501 9.321 1.00 96.94 86 GLU A CA 1
ATOM 675 C C . GLU A 1 86 ? 10.169 -3.356 9.626 1.00 96.94 86 GLU A C 1
ATOM 677 O O . GLU A 1 86 ? 9.729 -3.757 10.703 1.00 96.94 86 GLU A O 1
ATOM 682 N N . LEU A 1 87 ? 9.360 -2.927 8.649 1.00 96.88 87 LEU A N 1
ATOM 683 C CA . LEU A 1 87 ? 7.909 -2.803 8.815 1.00 96.88 87 LEU A CA 1
ATOM 684 C C . LEU A 1 87 ? 7.247 -4.133 9.183 1.00 96.88 87 LEU A C 1
ATOM 686 O O . LEU A 1 87 ? 6.354 -4.148 10.026 1.00 96.88 87 LEU A O 1
ATOM 690 N N . ILE A 1 88 ? 7.659 -5.247 8.577 1.00 96.50 88 ILE A N 1
ATOM 691 C CA . ILE A 1 88 ? 7.111 -6.584 8.856 1.00 96.50 88 ILE A CA 1
ATOM 692 C C . ILE A 1 88 ? 7.404 -7.018 10.295 1.00 96.50 88 ILE A C 1
ATOM 694 O O . ILE A 1 88 ? 6.527 -7.610 10.923 1.00 96.50 88 ILE A O 1
ATOM 698 N N . SER A 1 89 ? 8.587 -6.702 10.827 1.00 96.38 89 SER A N 1
ATOM 699 C CA . SER A 1 89 ? 8.994 -7.100 12.183 1.00 96.38 89 SER A CA 1
ATOM 700 C C . SER A 1 89 ? 8.256 -6.359 13.305 1.00 96.38 89 SER A C 1
ATOM 702 O O . SER A 1 89 ? 8.224 -6.831 14.439 1.00 96.38 89 SER A O 1
ATOM 704 N N . LEU A 1 90 ? 7.612 -5.229 12.995 1.00 94.81 90 LEU A N 1
ATOM 705 C CA . LEU A 1 90 ? 6.768 -4.490 13.933 1.00 94.81 90 LEU A CA 1
ATOM 706 C C . LEU A 1 90 ? 5.411 -5.189 14.088 1.00 94.81 90 LEU A C 1
ATOM 708 O O . LEU A 1 90 ? 4.481 -4.932 13.321 1.00 94.81 90 LEU A O 1
ATOM 712 N N . ILE A 1 91 ? 5.303 -6.096 15.053 1.00 91.00 91 ILE A N 1
ATOM 713 C CA . ILE A 1 91 ? 4.060 -6.831 15.336 1.00 91.00 91 ILE A CA 1
ATOM 714 C C . ILE A 1 91 ? 3.221 -6.064 16.362 1.00 91.00 91 ILE A C 1
ATOM 716 O O . ILE A 1 91 ? 2.050 -5.769 16.115 1.00 91.00 91 ILE A O 1
ATOM 720 N N . ASP A 1 92 ? 3.844 -5.682 17.476 1.00 88.94 92 ASP A N 1
ATOM 721 C CA . ASP A 1 92 ? 3.140 -5.108 18.616 1.00 88.94 92 ASP A CA 1
ATOM 722 C C . ASP A 1 92 ? 2.934 -3.590 18.477 1.00 88.94 92 ASP A C 1
ATOM 724 O O . ASP A 1 92 ? 3.893 -2.849 18.231 1.00 88.94 92 ASP A O 1
ATOM 728 N N . PRO A 1 93 ? 1.699 -3.089 18.669 1.00 90.12 93 PRO A N 1
ATOM 729 C CA . PRO A 1 93 ? 1.431 -1.658 18.675 1.00 90.12 93 PRO A CA 1
ATOM 730 C C . PRO A 1 93 ? 2.100 -0.972 19.872 1.00 90.12 93 PRO A C 1
ATOM 732 O O . PRO A 1 93 ? 1.677 -1.117 21.021 1.00 90.12 93 PRO A O 1
ATOM 735 N N . ALA A 1 94 ? 3.127 -0.177 19.594 1.00 90.38 94 ALA A N 1
ATOM 736 C CA . ALA A 1 94 ? 3.857 0.607 20.580 1.00 90.38 94 ALA A CA 1
ATOM 737 C C . ALA A 1 94 ? 4.298 1.955 19.986 1.00 90.38 94 ALA A C 1
ATOM 739 O O . ALA A 1 94 ? 4.283 2.149 18.770 1.00 90.38 94 ALA A O 1
ATOM 740 N N . ILE A 1 95 ? 4.655 2.913 20.848 1.00 89.94 95 ILE A N 1
ATOM 741 C CA . ILE A 1 95 ? 5.060 4.261 20.408 1.00 89.94 95 ILE A CA 1
ATOM 742 C C . ILE A 1 95 ? 6.355 4.191 19.587 1.00 89.94 95 ILE A C 1
ATOM 744 O O . ILE A 1 95 ? 6.447 4.828 18.546 1.00 89.94 95 ILE A O 1
ATOM 748 N N . ASP A 1 96 ? 7.313 3.352 19.983 1.00 92.38 96 ASP A N 1
ATOM 749 C CA . ASP A 1 96 ? 8.548 3.148 19.220 1.00 92.38 96 ASP A CA 1
ATOM 750 C C . ASP A 1 96 ? 8.280 2.499 17.850 1.00 92.38 96 ASP A C 1
ATOM 752 O O . ASP A 1 96 ? 8.958 2.804 16.872 1.00 92.38 96 ASP A O 1
ATOM 756 N N . ALA A 1 97 ? 7.269 1.630 17.755 1.00 93.00 97 ALA A N 1
ATOM 757 C CA . ALA A 1 97 ? 6.845 1.037 16.491 1.00 93.00 97 ALA A CA 1
ATOM 758 C C . ALA A 1 97 ? 6.204 2.080 15.557 1.00 93.00 97 ALA A C 1
ATOM 760 O O . ALA A 1 97 ? 6.421 2.043 14.346 1.00 93.00 97 ALA A O 1
ATOM 761 N N . ILE A 1 98 ? 5.453 3.037 16.111 1.00 93.44 98 ILE A N 1
ATOM 762 C CA . ILE A 1 98 ? 4.922 4.192 15.370 1.00 93.44 98 ILE A CA 1
ATOM 763 C C . ILE A 1 98 ? 6.071 5.038 14.822 1.00 93.44 98 ILE A C 1
ATOM 765 O O . ILE A 1 98 ? 6.071 5.325 13.623 1.00 93.44 98 ILE A O 1
ATOM 769 N N . ASP A 1 99 ? 7.045 5.387 15.666 1.00 93.69 99 ASP A N 1
ATOM 770 C CA . ASP A 1 99 ? 8.196 6.207 15.276 1.00 93.69 99 ASP A CA 1
ATOM 771 C C . ASP A 1 99 ? 8.980 5.536 14.134 1.00 93.69 99 ASP A C 1
ATOM 773 O O . ASP A 1 99 ? 9.184 6.146 13.082 1.00 93.69 99 ASP A O 1
ATOM 777 N N . LYS A 1 100 ? 9.274 4.233 14.252 1.00 95.44 100 LYS A N 1
ATOM 778 C CA . LYS A 1 100 ? 9.929 3.448 13.187 1.00 95.44 100 LYS A CA 1
ATOM 779 C C . LYS A 1 100 ? 9.138 3.441 11.876 1.00 95.44 100 LYS A C 1
ATOM 781 O O . LYS A 1 100 ? 9.707 3.674 10.811 1.00 95.44 100 LYS A O 1
ATOM 786 N N . CYS A 1 101 ? 7.817 3.237 11.916 1.00 94.75 101 CYS A N 1
ATOM 787 C CA . CYS A 1 101 ? 6.984 3.329 10.710 1.00 94.75 101 CYS A CA 1
ATOM 788 C C . CYS A 1 101 ? 7.064 4.728 10.066 1.00 94.75 101 CYS A C 1
ATOM 790 O O . CYS A 1 101 ? 7.145 4.849 8.839 1.00 94.75 101 CYS A O 1
ATOM 792 N N . THR A 1 102 ? 7.071 5.794 10.876 1.00 94.19 102 THR A N 1
ATOM 793 C CA . THR A 1 102 ? 7.191 7.168 10.365 1.00 94.19 102 THR A CA 1
ATOM 794 C C . THR A 1 102 ? 8.576 7.481 9.806 1.00 94.19 102 THR A C 1
ATOM 796 O O . THR A 1 102 ? 8.670 8.195 8.801 1.00 94.19 102 THR A O 1
ATOM 799 N N . ASP A 1 103 ? 9.631 6.906 10.378 1.00 94.69 103 ASP A N 1
ATOM 800 C CA . ASP A 1 103 ? 11.001 7.028 9.884 1.00 94.69 103 ASP A CA 1
ATOM 801 C C . ASP A 1 103 ? 11.164 6.336 8.530 1.00 94.69 103 ASP A C 1
ATOM 803 O O . ASP A 1 103 ? 11.705 6.930 7.591 1.00 94.69 103 ASP A O 1
ATOM 807 N N . VAL A 1 104 ? 10.613 5.127 8.375 1.00 94.31 104 VAL A N 1
ATOM 808 C CA . VAL A 1 104 ? 10.575 4.416 7.087 1.00 94.31 104 VAL A CA 1
ATOM 809 C C . VAL A 1 104 ? 9.824 5.238 6.033 1.00 94.31 104 VAL A C 1
ATOM 811 O O . VAL A 1 104 ? 10.352 5.478 4.943 1.00 94.31 104 VAL A O 1
ATOM 814 N N . SER A 1 105 ? 8.634 5.753 6.362 1.00 93.44 105 SER A N 1
ATOM 815 C CA . SER A 1 105 ? 7.853 6.607 5.453 1.00 93.44 105 SER A CA 1
ATOM 816 C C . SER A 1 105 ? 8.612 7.880 5.052 1.00 93.44 105 SER A C 1
ATOM 818 O O . SER A 1 105 ? 8.580 8.297 3.890 1.00 93.44 105 SER A O 1
ATOM 820 N N . SER A 1 106 ? 9.294 8.518 6.004 1.00 91.50 106 SER A N 1
ATOM 821 C CA . SER A 1 106 ? 10.066 9.743 5.766 1.00 91.50 106 SER A CA 1
ATOM 822 C C . SER A 1 106 ? 11.306 9.481 4.915 1.00 91.50 106 SER A C 1
ATOM 824 O O . SER A 1 106 ? 11.659 10.308 4.075 1.00 91.50 106 SER A O 1
ATOM 826 N N . SER A 1 107 ? 11.944 8.326 5.102 1.00 90.88 107 SER A N 1
ATOM 827 C CA . SER A 1 107 ? 13.104 7.904 4.318 1.00 90.88 107 SER A CA 1
ATOM 828 C C . SER A 1 107 ? 12.719 7.650 2.861 1.00 90.88 107 SER A C 1
ATOM 830 O O . SER A 1 107 ? 13.389 8.145 1.960 1.00 90.88 107 SER A O 1
ATOM 832 N N . MET A 1 108 ? 11.582 6.991 2.612 1.00 88.81 108 MET A N 1
ATOM 833 C CA . MET A 1 108 ? 11.080 6.756 1.250 1.00 88.81 108 MET A CA 1
ATOM 834 C C . MET A 1 108 ? 10.783 8.048 0.502 1.00 88.81 108 MET A C 1
ATOM 836 O O . MET A 1 108 ? 11.184 8.179 -0.647 1.00 88.81 108 MET A O 1
ATOM 840 N N . ARG A 1 109 ? 10.173 9.036 1.169 1.00 85.62 109 ARG A N 1
ATOM 841 C CA . ARG A 1 109 ? 9.911 10.352 0.566 1.00 85.62 109 ARG A CA 1
ATOM 842 C C . ARG A 1 109 ? 11.191 11.068 0.109 1.00 85.62 109 ARG A C 1
ATOM 844 O O . ARG A 1 109 ? 11.134 11.852 -0.825 1.00 85.62 109 ARG A O 1
ATOM 851 N N . LYS A 1 110 ? 12.331 10.844 0.766 1.00 83.25 110 LYS A N 1
ATOM 852 C CA . LYS A 1 110 ? 13.607 11.467 0.366 1.00 83.25 110 LYS A CA 1
ATOM 853 C C . LYS A 1 110 ? 14.234 10.782 -0.850 1.00 83.25 110 LYS A C 1
ATOM 855 O O . LYS A 1 110 ? 14.934 11.430 -1.613 1.00 83.25 110 LYS A O 1
ATOM 860 N N . LEU A 1 111 ? 13.986 9.485 -1.027 1.00 78.94 111 LEU A N 1
ATOM 861 C CA . LEU A 1 111 ? 14.546 8.693 -2.123 1.00 78.94 111 LEU A CA 1
ATOM 862 C C . LEU A 1 111 ? 13.806 8.869 -3.461 1.00 78.94 111 LEU A C 1
ATOM 864 O O . LEU A 1 111 ? 14.352 8.522 -4.502 1.00 78.94 111 LEU A O 1
ATOM 868 N N . THR A 1 112 ? 12.588 9.416 -3.467 1.00 72.81 112 THR A N 1
ATOM 869 C CA . THR A 1 112 ? 11.761 9.514 -4.684 1.00 72.81 112 THR A CA 1
ATOM 870 C C . THR A 1 112 ? 12.292 10.484 -5.747 1.00 72.81 112 THR A C 1
ATOM 872 O O . THR A 1 112 ? 11.830 10.450 -6.880 1.00 72.81 112 THR A O 1
ATOM 875 N N . GLU A 1 113 ? 13.257 11.350 -5.437 1.00 71.06 113 GLU A N 1
ATOM 876 C CA . GLU A 1 113 ? 13.758 12.346 -6.400 1.00 71.06 113 GLU A CA 1
ATOM 877 C C . GLU A 1 113 ? 14.758 11.768 -7.421 1.00 71.06 113 GLU A C 1
ATOM 879 O O . GLU A 1 113 ? 14.932 12.341 -8.493 1.00 71.06 113 GLU A O 1
ATOM 884 N N . SER A 1 114 ? 15.383 10.620 -7.131 1.00 72.81 114 SER A N 1
ATOM 885 C CA . SER A 1 114 ? 16.437 10.009 -7.965 1.00 72.81 114 SER A CA 1
ATOM 886 C C . SER A 1 114 ? 16.077 8.632 -8.538 1.00 72.81 114 SER A C 1
ATOM 888 O O . SER A 1 114 ? 16.894 7.993 -9.202 1.00 72.81 114 SER A O 1
ATOM 890 N N . MET A 1 115 ? 14.859 8.149 -8.287 1.00 84.56 115 MET A N 1
ATOM 891 C CA . MET A 1 115 ? 14.444 6.790 -8.629 1.00 84.56 115 MET A CA 1
ATOM 892 C C . MET A 1 115 ? 13.881 6.665 -10.045 1.00 84.56 115 MET A C 1
ATOM 894 O O . MET A 1 115 ? 13.188 7.540 -10.562 1.00 84.56 115 MET A O 1
ATOM 898 N N . SER A 1 116 ? 14.103 5.495 -10.644 1.00 84.94 116 SER A N 1
ATOM 899 C CA . SER A 1 116 ? 13.411 5.113 -11.876 1.00 84.94 116 SER A CA 1
ATOM 900 C C . SER A 1 116 ? 11.897 4.916 -11.640 1.00 84.94 116 SER A C 1
ATOM 902 O O . SER A 1 116 ? 11.495 4.542 -10.534 1.00 84.94 116 SER A O 1
ATOM 904 N N . PRO A 1 117 ? 11.036 5.109 -12.659 1.00 84.94 117 PRO A N 1
ATOM 905 C CA . PRO A 1 117 ? 9.578 5.084 -12.490 1.00 84.94 117 PRO A CA 1
ATOM 906 C C . PRO A 1 117 ? 9.022 3.814 -11.834 1.00 84.94 117 PRO A C 1
ATOM 908 O O . PRO A 1 117 ? 8.141 3.889 -10.982 1.00 84.94 117 PRO A O 1
ATOM 911 N N . TRP A 1 118 ? 9.557 2.641 -12.176 1.00 84.31 118 TRP A N 1
ATOM 912 C CA . TRP A 1 118 ? 9.098 1.379 -11.596 1.00 84.31 118 TRP A CA 1
ATOM 913 C C . TRP A 1 118 ? 9.483 1.252 -10.112 1.00 84.31 118 TRP A C 1
ATOM 915 O O . TRP A 1 118 ? 8.694 0.754 -9.311 1.00 84.31 118 TRP A O 1
ATOM 925 N N . MET A 1 119 ? 10.650 1.769 -9.712 1.00 89.56 119 MET A N 1
ATOM 926 C CA . MET A 1 119 ? 11.081 1.803 -8.308 1.00 89.56 119 MET A CA 1
ATOM 927 C C . MET A 1 119 ? 10.207 2.726 -7.472 1.00 89.56 119 MET A C 1
ATOM 929 O O . MET A 1 119 ? 9.869 2.380 -6.340 1.00 89.56 119 MET A O 1
ATOM 933 N N . LEU A 1 120 ? 9.795 3.862 -8.046 1.00 90.06 120 LEU A N 1
ATOM 934 C CA . LEU A 1 120 ? 8.875 4.791 -7.394 1.00 90.06 120 LEU A CA 1
ATOM 935 C C . LEU A 1 120 ? 7.567 4.109 -7.014 1.00 90.06 120 LEU A C 1
ATOM 937 O O . LEU A 1 120 ? 7.054 4.351 -5.927 1.00 90.06 120 LEU A O 1
ATOM 941 N N . ILE A 1 121 ? 7.055 3.211 -7.858 1.00 89.50 121 ILE A N 1
ATOM 942 C CA . ILE A 1 121 ? 5.829 2.472 -7.551 1.00 89.50 121 ILE A CA 1
ATOM 943 C C . ILE A 1 121 ? 6.012 1.616 -6.291 1.00 89.50 121 ILE A C 1
ATOM 945 O O . ILE A 1 121 ? 5.152 1.621 -5.407 1.00 89.50 121 ILE A O 1
ATOM 949 N N . TYR A 1 122 ? 7.127 0.891 -6.180 1.00 92.56 122 TYR A N 1
ATOM 950 C CA . TYR A 1 122 ? 7.419 0.072 -5.002 1.00 92.56 122 TYR A CA 1
ATOM 951 C C 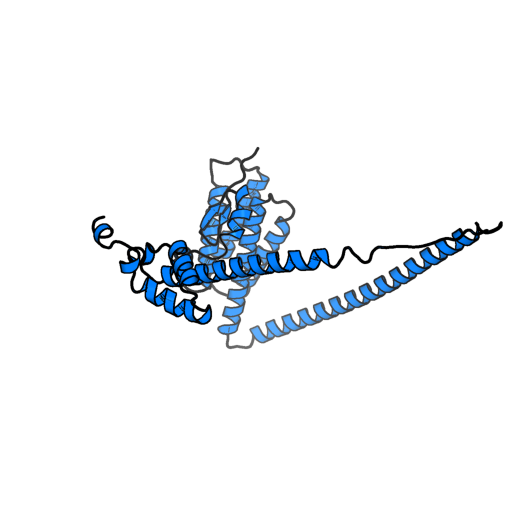. TYR A 1 122 ? 7.664 0.923 -3.752 1.00 92.56 122 TYR A C 1
ATOM 953 O O . TYR A 1 122 ? 7.102 0.620 -2.697 1.00 92.56 122 TYR A O 1
ATOM 961 N N . ALA A 1 123 ? 8.434 2.006 -3.874 1.00 93.50 123 ALA A N 1
ATOM 962 C CA . ALA A 1 123 ? 8.707 2.932 -2.779 1.00 93.50 123 ALA A CA 1
ATOM 963 C C . ALA A 1 123 ? 7.421 3.594 -2.255 1.00 93.50 123 ALA A C 1
ATOM 965 O O . ALA A 1 123 ? 7.169 3.582 -1.052 1.00 93.50 123 ALA A O 1
ATOM 966 N N . GLU A 1 124 ? 6.559 4.097 -3.140 1.00 92.00 124 GLU A N 1
ATOM 967 C CA . GLU A 1 124 ? 5.292 4.732 -2.761 1.00 92.00 124 GLU A CA 1
ATOM 968 C C . GLU A 1 124 ? 4.311 3.749 -2.122 1.00 92.00 124 GLU A C 1
ATOM 970 O O . GLU A 1 124 ? 3.644 4.075 -1.139 1.00 92.00 124 GLU A O 1
ATOM 975 N N . ARG A 1 125 ? 4.240 2.511 -2.619 1.00 92.44 125 ARG A N 1
ATOM 976 C CA . ARG A 1 125 ? 3.403 1.477 -1.995 1.00 92.44 125 ARG A CA 1
ATOM 977 C C . ARG A 1 125 ? 3.887 1.113 -0.604 1.00 92.44 125 ARG A C 1
ATOM 979 O O . ARG A 1 125 ? 3.070 0.985 0.304 1.00 92.44 125 ARG A O 1
ATOM 986 N N . LEU A 1 126 ? 5.196 0.973 -0.429 1.00 94.75 126 LEU A N 1
ATOM 987 C CA . LEU A 1 126 ? 5.777 0.654 0.866 1.00 94.75 126 LEU A CA 1
ATOM 988 C C . LEU A 1 126 ? 5.596 1.820 1.852 1.00 94.75 126 LEU A C 1
ATOM 990 O O . LEU A 1 126 ? 5.231 1.593 3.005 1.00 94.75 126 LEU A O 1
ATOM 994 N N . ARG A 1 127 ? 5.713 3.067 1.373 1.00 94.88 127 ARG A N 1
ATOM 995 C CA . ARG A 1 127 ? 5.394 4.288 2.128 1.00 94.88 127 ARG A CA 1
ATOM 996 C C . ARG A 1 127 ? 3.934 4.306 2.579 1.00 94.88 127 ARG A C 1
ATOM 998 O O . ARG A 1 127 ? 3.655 4.585 3.742 1.00 94.88 127 ARG A O 1
ATOM 1005 N N . ASN A 1 128 ? 3.002 3.983 1.685 1.00 93.69 128 ASN A N 1
ATOM 1006 C CA . ASN A 1 128 ? 1.578 3.931 2.016 1.00 93.69 128 ASN A CA 1
ATOM 1007 C C . ASN A 1 128 ? 1.266 2.832 3.039 1.00 93.69 128 ASN A C 1
ATOM 1009 O O . ASN A 1 128 ? 0.530 3.089 3.987 1.00 93.69 128 ASN A O 1
ATOM 1013 N N . LEU A 1 129 ? 1.877 1.649 2.920 1.00 94.88 129 LEU A N 1
ATOM 1014 C CA . LEU A 1 129 ? 1.725 0.583 3.915 1.00 94.88 129 LEU A CA 1
ATOM 1015 C C . LEU A 1 129 ? 2.325 0.961 5.276 1.00 94.88 129 LEU A C 1
ATOM 1017 O O . LEU A 1 129 ? 1.739 0.626 6.304 1.00 94.88 129 LEU A O 1
ATOM 1021 N N . ALA A 1 130 ? 3.447 1.689 5.301 1.00 96.50 130 ALA A N 1
ATOM 1022 C CA . ALA A 1 130 ? 4.006 2.235 6.537 1.00 96.50 130 ALA A CA 1
ATOM 1023 C C . ALA A 1 130 ? 3.010 3.183 7.224 1.00 96.50 130 ALA A C 1
ATOM 1025 O O . ALA A 1 130 ? 2.760 3.045 8.419 1.00 96.50 130 ALA A O 1
ATOM 1026 N N . LEU A 1 131 ? 2.382 4.086 6.461 1.00 95.06 131 LEU A N 1
ATOM 1027 C CA . LEU A 1 131 ? 1.356 4.999 6.972 1.00 95.06 131 LEU A CA 1
ATOM 1028 C C . LEU A 1 131 ? 0.103 4.256 7.455 1.00 95.06 131 LEU A C 1
ATOM 1030 O O . LEU A 1 131 ? -0.366 4.524 8.559 1.00 95.06 131 LEU A O 1
ATOM 1034 N N . GLU A 1 132 ? -0.420 3.301 6.677 1.00 94.25 132 GLU A N 1
ATOM 1035 C CA . GLU A 1 132 ? -1.546 2.448 7.094 1.00 94.25 132 GLU A CA 1
ATOM 1036 C C . GLU A 1 132 ? -1.240 1.750 8.429 1.00 94.25 132 GLU A C 1
ATOM 1038 O O . GLU A 1 132 ? -2.084 1.733 9.330 1.00 94.25 132 GLU A O 1
ATOM 1043 N N . LYS A 1 133 ? -0.012 1.237 8.592 1.00 94.94 133 LYS A N 1
ATOM 10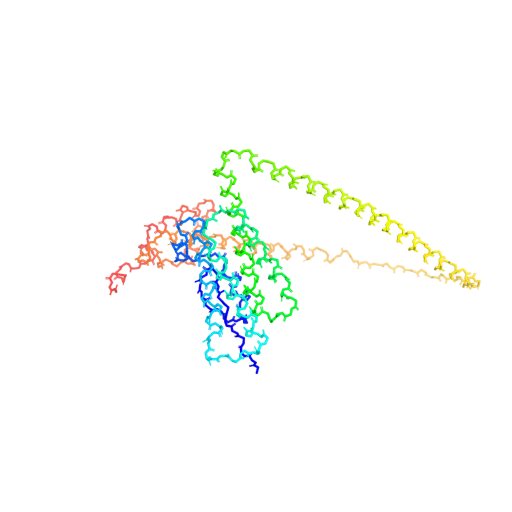44 C CA . LYS A 1 133 ? 0.442 0.578 9.821 1.00 94.94 133 LYS A CA 1
ATOM 1045 C C . LYS A 1 133 ? 0.584 1.552 10.993 1.00 94.94 133 LYS A C 1
ATOM 1047 O O . LYS A 1 133 ? 0.149 1.228 12.097 1.00 94.94 133 LYS A O 1
ATOM 1052 N N . THR A 1 134 ? 1.101 2.761 10.760 1.00 95.50 134 THR A N 1
ATOM 1053 C CA . THR A 1 134 ? 1.118 3.853 11.749 1.00 95.50 134 THR A CA 1
ATOM 1054 C C . THR A 1 134 ? -0.291 4.169 12.248 1.00 95.50 134 THR A C 1
ATOM 1056 O O . THR A 1 134 ? -0.510 4.236 13.458 1.00 95.50 134 THR A O 1
ATOM 1059 N N . TYR A 1 135 ? -1.258 4.336 11.341 1.00 94.19 135 TYR A N 1
ATOM 1060 C CA . TYR A 1 135 ? -2.643 4.624 11.716 1.00 94.19 135 TYR A CA 1
ATOM 1061 C C . TYR A 1 135 ? -3.274 3.482 12.502 1.00 94.19 135 TYR A C 1
ATOM 1063 O O . TYR A 1 135 ? -3.932 3.740 13.507 1.00 94.19 135 TYR A O 1
ATOM 1071 N N . TYR A 1 136 ? -3.027 2.234 12.098 1.00 93.81 136 TYR A N 1
ATOM 1072 C CA . TYR A 1 136 ? -3.478 1.070 12.852 1.00 93.81 136 TYR A CA 1
ATOM 1073 C C . TYR A 1 136 ? -2.924 1.064 14.284 1.00 93.81 136 TYR A C 1
ATOM 1075 O O . TYR A 1 136 ? -3.686 0.882 15.229 1.00 93.81 136 TYR A O 1
ATOM 1083 N N . PHE A 1 137 ? -1.622 1.301 14.473 1.00 94.00 137 PHE A N 1
ATOM 1084 C CA . PHE A 1 137 ? -1.029 1.341 15.812 1.00 94.00 137 PHE A CA 1
ATOM 1085 C C . PHE A 1 137 ? -1.564 2.490 16.662 1.00 94.00 137 PHE A C 1
ATOM 1087 O O . PHE A 1 137 ? -1.835 2.291 17.845 1.00 94.00 137 PHE A O 1
ATOM 1094 N N . LEU A 1 138 ? -1.759 3.671 16.072 1.00 91.62 138 LEU A N 1
ATOM 1095 C CA . LEU A 1 138 ? -2.367 4.806 16.763 1.00 91.62 138 LEU A CA 1
ATOM 1096 C C . LEU A 1 138 ? -3.798 4.496 17.209 1.00 91.62 138 LEU A C 1
ATOM 1098 O O . LEU A 1 138 ? -4.148 4.773 18.354 1.00 91.62 138 LEU A O 1
ATOM 1102 N N . ASP A 1 139 ? -4.609 3.911 16.328 1.00 90.12 139 ASP A N 1
ATOM 1103 C CA . ASP A 1 139 ? -5.991 3.545 16.634 1.00 90.12 139 ASP A CA 1
ATOM 1104 C C . ASP A 1 139 ? -6.060 2.438 17.693 1.00 90.12 139 ASP A C 1
ATOM 1106 O O . ASP A 1 139 ? -6.785 2.561 18.679 1.00 90.12 139 ASP A O 1
ATOM 1110 N N . TYR A 1 140 ? -5.218 1.410 17.573 1.00 90.19 140 TYR A N 1
ATOM 1111 C CA . TYR A 1 140 ? -5.107 0.359 18.577 1.00 90.19 140 TYR A CA 1
ATOM 1112 C C . TYR A 1 140 ? -4.720 0.929 19.944 1.00 90.19 140 TYR A C 1
ATOM 1114 O O . TYR A 1 140 ? -5.383 0.653 20.940 1.00 90.19 140 TYR A O 1
ATOM 1122 N N . LEU A 1 141 ? -3.677 1.762 20.016 1.00 87.00 141 LEU A N 1
ATOM 1123 C CA . LEU A 1 141 ? -3.240 2.371 21.275 1.00 87.00 141 LEU A CA 1
ATOM 1124 C C . LEU A 1 141 ? -4.294 3.311 21.867 1.00 87.00 141 LEU A C 1
ATOM 1126 O O . LEU A 1 141 ? -4.404 3.398 23.089 1.00 87.00 141 LEU A O 1
ATOM 1130 N N . ARG A 1 142 ? -5.072 3.993 21.022 1.00 85.88 142 ARG A N 1
ATOM 1131 C CA . ARG A 1 142 ? -6.193 4.835 21.447 1.00 85.88 142 ARG A CA 1
ATOM 1132 C C . ARG A 1 142 ? -7.329 4.005 22.042 1.00 85.88 142 ARG A C 1
ATOM 1134 O O . ARG A 1 142 ? -7.871 4.386 23.073 1.00 85.88 142 ARG A O 1
ATOM 1141 N N . ASN A 1 143 ? -7.674 2.889 21.406 1.00 81.38 143 ASN A N 1
ATOM 1142 C CA . ASN A 1 143 ? -8.834 2.076 21.769 1.00 81.38 143 ASN A CA 1
ATOM 1143 C C . ASN A 1 143 ? -8.536 1.079 22.905 1.00 81.38 143 ASN A C 1
ATOM 1145 O O . ASN A 1 143 ? -9.446 0.728 23.649 1.00 81.38 143 ASN A O 1
ATOM 1149 N N . ASN A 1 144 ? -7.272 0.674 23.094 1.00 74.12 144 ASN A N 1
ATOM 1150 C CA . ASN A 1 144 ? -6.854 -0.268 24.143 1.00 74.12 144 ASN A CA 1
ATOM 1151 C C . ASN A 1 144 ? -6.259 0.372 25.410 1.00 74.12 144 ASN A C 1
ATOM 1153 O O . ASN A 1 144 ? -5.829 -0.363 26.300 1.00 74.12 144 ASN A O 1
ATOM 1157 N N . ARG A 1 145 ? -6.226 1.707 25.553 1.00 60.03 145 ARG A N 1
ATOM 1158 C CA . ARG A 1 145 ? -5.719 2.347 26.784 1.00 60.03 145 ARG A CA 1
ATOM 1159 C C . ARG A 1 145 ? -6.780 3.123 27.566 1.00 60.03 145 ARG A C 1
ATOM 1161 O O . ARG A 1 145 ? -7.069 4.279 27.278 1.00 60.03 145 ARG A O 1
ATOM 1168 N N . GLN A 1 146 ? -7.215 2.519 28.676 1.00 60.88 146 GLN A N 1
ATOM 1169 C CA . GLN A 1 146 ? -7.279 3.222 29.965 1.00 60.88 146 GLN A CA 1
ATOM 1170 C C . GLN A 1 146 ? -5.861 3.729 30.340 1.00 60.88 146 GLN A C 1
ATOM 1172 O O . GLN A 1 146 ? -4.879 3.054 30.033 1.00 60.88 146 GLN A O 1
ATOM 1177 N N . THR A 1 147 ? -5.770 4.860 31.061 1.00 55.56 147 THR A N 1
ATOM 1178 C CA . THR A 1 147 ? -4.598 5.474 31.754 1.00 55.56 147 THR A CA 1
ATOM 1179 C C . THR A 1 147 ? -3.798 6.590 31.031 1.00 55.56 147 THR A C 1
ATOM 1181 O O . THR A 1 147 ? -2.804 6.360 30.344 1.00 55.56 147 THR A O 1
ATOM 1184 N N . ASP A 1 148 ? -4.244 7.837 31.247 1.00 53.56 148 ASP A N 1
ATOM 1185 C CA . ASP A 1 148 ? -3.578 9.149 31.469 1.00 53.56 148 ASP A CA 1
ATOM 1186 C C . ASP A 1 148 ? -2.256 9.566 30.780 1.00 53.56 148 ASP A C 1
ATOM 1188 O O . ASP A 1 148 ? -2.026 10.761 30.576 1.00 53.56 148 ASP A O 1
ATOM 1192 N N . SER A 1 149 ? -1.364 8.655 30.392 1.00 59.38 149 SER A N 1
ATOM 1193 C CA . SER A 1 149 ? -0.073 9.003 29.767 1.00 59.38 149 SER A CA 1
ATOM 1194 C C . SER A 1 149 ? -0.210 9.451 28.308 1.00 59.38 149 SER A C 1
ATOM 1196 O O . SER A 1 149 ? 0.519 10.335 27.858 1.00 59.38 149 SER A O 1
ATOM 1198 N N . ILE A 1 150 ? -1.183 8.892 27.579 1.00 59.62 150 ILE A N 1
ATOM 1199 C CA . ILE A 1 150 ? -1.448 9.257 26.182 1.00 59.62 150 ILE A CA 1
ATOM 1200 C C . ILE A 1 150 ? -2.191 10.589 26.093 1.00 59.62 150 ILE A C 1
ATOM 1202 O O . ILE A 1 150 ? -1.874 11.371 25.204 1.00 59.62 150 ILE A O 1
ATOM 1206 N N . HIS A 1 151 ? -3.095 10.911 27.027 1.00 62.53 151 HIS A N 1
ATOM 1207 C CA . HIS A 1 151 ? -3.730 12.234 27.061 1.00 62.53 151 HIS A CA 1
ATOM 1208 C C . HIS A 1 151 ? -2.685 13.349 27.151 1.00 62.53 151 HIS A C 1
ATOM 1210 O O . HIS A 1 151 ? -2.722 14.276 26.353 1.00 62.53 151 HIS A O 1
ATOM 1216 N N . LYS A 1 152 ? -1.652 13.182 27.986 1.00 68.44 152 LYS A N 1
ATOM 1217 C CA . LYS A 1 152 ? -0.526 14.129 28.053 1.00 68.44 152 LYS A CA 1
ATOM 1218 C C . LYS A 1 152 ? 0.262 14.230 26.741 1.00 68.44 152 LYS A C 1
ATOM 1220 O O . LYS A 1 152 ? 0.723 15.314 26.387 1.00 68.44 152 LYS A O 1
ATOM 1225 N N . PHE A 1 153 ? 0.422 13.128 26.006 1.00 74.75 153 PHE A N 1
ATOM 1226 C CA . PHE A 1 153 ? 1.084 13.144 24.698 1.00 74.75 153 PHE A CA 1
ATOM 1227 C C . PHE A 1 153 ? 0.213 13.796 23.613 1.00 74.75 153 PHE A C 1
ATOM 1229 O O . PHE A 1 153 ? 0.715 14.594 22.824 1.00 74.75 153 PHE A O 1
ATOM 1236 N N . ILE A 1 154 ? -1.090 13.509 23.604 1.00 77.31 154 ILE A N 1
ATOM 1237 C CA . ILE A 1 154 ? -2.072 14.117 22.700 1.00 77.31 154 ILE A CA 1
ATOM 1238 C C . ILE A 1 154 ? -2.174 15.620 22.968 1.00 77.31 154 ILE A C 1
ATOM 1240 O O . ILE A 1 154 ? -2.124 16.401 22.023 1.00 77.31 154 ILE A O 1
ATOM 1244 N N . ASP A 1 155 ? -2.228 16.042 24.229 1.00 77.50 155 ASP A N 1
ATOM 1245 C CA . ASP A 1 155 ? -2.262 17.456 24.606 1.00 77.50 155 ASP A CA 1
ATOM 1246 C C . ASP A 1 155 ? -0.987 18.177 24.165 1.00 77.50 155 ASP A C 1
ATOM 1248 O O . ASP A 1 155 ? -1.055 19.250 23.561 1.00 77.50 155 ASP A O 1
ATOM 1252 N N . LYS A 1 156 ? 0.181 17.545 24.346 1.00 86.50 156 LYS A N 1
ATOM 1253 C CA . LYS A 1 156 ? 1.453 18.065 23.830 1.00 86.50 156 LYS A CA 1
ATOM 1254 C C . LYS A 1 156 ? 1.437 18.196 22.303 1.00 86.50 156 LYS A C 1
ATOM 1256 O O . LYS A 1 156 ? 1.831 19.233 21.771 1.00 86.50 156 LYS A O 1
ATOM 1261 N N . LYS A 1 157 ? 0.939 17.187 21.582 1.00 84.12 157 LYS A N 1
ATOM 1262 C CA . LYS A 1 157 ? 0.841 17.220 20.114 1.00 84.12 157 LYS A CA 1
ATOM 1263 C C . LYS A 1 157 ? -0.173 18.247 19.614 1.00 84.12 157 LYS A C 1
ATOM 1265 O O . LYS A 1 157 ? 0.090 18.924 18.624 1.00 84.12 157 LYS A O 1
ATOM 1270 N N . ASN A 1 158 ? -1.280 18.443 20.323 1.00 83.94 158 ASN A N 1
ATOM 1271 C CA . ASN A 1 158 ? -2.263 19.485 20.027 1.00 83.94 158 ASN A CA 1
ATOM 1272 C C . ASN A 1 158 ? -1.698 20.893 20.264 1.00 83.94 158 ASN A C 1
ATOM 1274 O O . ASN A 1 158 ? -1.999 21.822 19.507 1.00 83.94 158 ASN A O 1
ATOM 1278 N N . GLN A 1 159 ? -0.837 21.057 21.269 1.00 88.94 159 GLN A N 1
ATOM 1279 C CA . GLN A 1 159 ? -0.121 22.306 21.513 1.00 88.94 159 GLN A CA 1
ATOM 1280 C C . GLN A 1 159 ? 0.899 22.595 20.400 1.00 88.94 159 GLN A C 1
ATOM 1282 O O . GLN A 1 159 ? 0.911 23.703 19.861 1.00 88.94 159 GLN A O 1
ATOM 1287 N N . GLU A 1 160 ? 1.690 21.597 19.989 1.00 89.50 160 GLU A N 1
ATOM 1288 C CA . GLU A 1 160 ? 2.598 21.695 18.833 1.00 89.50 160 GLU A CA 1
ATOM 1289 C C . GLU A 1 160 ? 1.823 22.057 17.550 1.00 89.50 160 GLU A C 1
ATOM 1291 O O . GLU A 1 160 ? 2.202 22.969 16.813 1.00 89.50 160 GLU A O 1
ATOM 1296 N N . LEU A 1 161 ? 0.671 21.422 17.319 1.00 84.88 161 LEU A N 1
ATOM 1297 C CA . LEU A 1 161 ? -0.194 21.688 16.168 1.00 84.88 161 LEU A CA 1
ATOM 1298 C C . LEU A 1 161 ? -0.784 23.106 16.187 1.00 84.88 161 LEU A C 1
ATOM 1300 O O . LEU A 1 161 ? -0.885 23.754 15.144 1.00 84.88 161 LEU A O 1
ATOM 1304 N N . SER A 1 162 ? -1.128 23.624 17.365 1.00 85.19 162 SER A N 1
ATOM 1305 C CA . SER A 1 162 ? -1.608 25.002 17.528 1.00 85.19 162 SER A CA 1
ATOM 1306 C C . SER A 1 162 ? -0.516 26.028 17.210 1.00 85.19 162 SER A C 1
ATOM 1308 O O . SER A 1 162 ? -0.788 27.048 16.575 1.00 85.19 162 SER A O 1
ATOM 1310 N N . GLN A 1 163 ? 0.738 25.732 17.563 1.00 90.25 163 GLN A N 1
ATOM 1311 C CA . GLN A 1 163 ? 1.891 26.560 17.194 1.00 90.25 163 GLN A CA 1
ATOM 1312 C C . GLN A 1 163 ? 2.175 26.525 15.686 1.00 90.25 163 GLN A C 1
ATOM 1314 O O . GLN A 1 163 ? 2.530 27.543 15.095 1.00 90.25 163 GLN A O 1
ATOM 1319 N N . VAL A 1 164 ? 2.006 25.372 15.034 1.00 86.50 164 VAL A N 1
ATOM 1320 C CA . VAL A 1 164 ? 2.138 25.276 13.571 1.00 86.50 164 VAL A CA 1
ATOM 1321 C C . VAL A 1 164 ? 1.019 26.053 12.877 1.00 86.50 164 VAL A C 1
ATOM 1323 O O . VAL A 1 164 ? 1.293 26.830 11.964 1.00 86.50 164 VAL A O 1
ATOM 1326 N N . LYS A 1 165 ? -0.230 25.930 13.345 1.00 87.12 165 LYS A N 1
ATOM 1327 C CA . LYS A 1 165 ? -1.366 26.701 12.817 1.00 87.12 165 LYS A CA 1
ATOM 1328 C C . LYS A 1 165 ? -1.148 28.209 12.937 1.00 87.12 165 LYS A C 1
ATOM 1330 O O . LYS A 1 165 ? -1.403 28.925 11.972 1.00 87.12 165 LYS A O 1
ATOM 1335 N N . SER A 1 166 ? -0.642 28.700 14.069 1.00 86.25 166 SER A N 1
ATOM 1336 C CA . SER A 1 166 ? -0.366 30.134 14.238 1.00 86.25 166 SER A CA 1
ATOM 1337 C C . SER A 1 166 ? 0.756 30.622 13.316 1.00 86.25 166 SER A C 1
ATOM 1339 O O . SER A 1 166 ? 0.644 31.702 12.733 1.00 86.25 166 SER A O 1
ATOM 1341 N N . LYS A 1 167 ? 1.796 29.806 13.095 1.00 89.31 167 LYS A N 1
ATOM 1342 C CA . LYS A 1 167 ? 2.842 30.088 12.101 1.00 89.31 167 LYS A CA 1
ATOM 1343 C C . LYS A 1 167 ? 2.271 30.163 10.687 1.00 89.31 167 LYS A C 1
ATOM 1345 O O . LYS A 1 167 ? 2.536 31.144 10.001 1.00 89.31 167 LYS A O 1
ATOM 1350 N N . ILE A 1 168 ? 1.448 29.197 10.272 1.00 85.81 168 ILE A N 1
ATOM 1351 C CA . ILE A 1 168 ? 0.774 29.207 8.959 1.00 85.81 168 ILE A CA 1
ATOM 1352 C C . ILE A 1 168 ? -0.074 30.469 8.797 1.00 85.81 168 ILE A C 1
ATOM 1354 O O . ILE A 1 168 ? -0.005 31.134 7.769 1.00 85.81 168 ILE A O 1
ATOM 1358 N N . LEU A 1 169 ? -0.832 30.847 9.826 1.00 87.25 169 LEU A N 1
ATOM 1359 C CA . LEU A 1 169 ? -1.688 32.030 9.788 1.00 87.25 169 LEU A CA 1
ATOM 1360 C C . LEU A 1 169 ? -0.861 33.321 9.653 1.00 87.25 169 LEU A C 1
ATOM 1362 O O . LEU A 1 169 ? -1.238 34.227 8.911 1.00 87.25 169 LEU A O 1
ATOM 1366 N N . ASN A 1 170 ? 0.311 33.379 10.290 1.00 86.44 170 ASN A N 1
ATOM 1367 C CA . ASN A 1 170 ? 1.264 34.476 10.119 1.00 86.44 170 ASN A CA 1
ATOM 1368 C C . ASN A 1 170 ? 1.914 34.488 8.727 1.00 86.44 170 ASN A C 1
ATOM 1370 O O . ASN A 1 170 ? 2.069 35.563 8.148 1.00 86.44 170 ASN A O 1
ATOM 1374 N N . TYR A 1 171 ? 2.269 33.329 8.167 1.00 85.25 171 TYR A N 1
ATOM 1375 C CA . TYR A 1 171 ? 2.781 33.241 6.796 1.00 85.25 171 TYR A CA 1
ATOM 1376 C C . TYR A 1 171 ? 1.724 33.649 5.770 1.00 85.25 171 TYR A C 1
ATOM 1378 O O . TYR A 1 171 ? 2.038 34.420 4.871 1.00 85.25 171 TYR A O 1
ATOM 1386 N N . ASN A 1 172 ? 0.468 33.241 5.951 1.00 82.00 172 ASN A N 1
ATOM 1387 C CA . ASN A 1 172 ? -0.640 33.665 5.096 1.00 82.00 172 ASN A CA 1
ATOM 1388 C C . ASN A 1 172 ? -0.870 35.178 5.178 1.00 82.00 172 ASN A C 1
ATOM 1390 O O . ASN A 1 172 ? -1.035 35.820 4.147 1.00 82.00 172 ASN A O 1
ATOM 1394 N N . LYS A 1 173 ? -0.799 35.781 6.373 1.00 84.25 173 LYS A N 1
ATOM 1395 C CA . LYS A 1 173 ? -0.849 37.248 6.514 1.00 84.25 173 LYS A CA 1
ATOM 1396 C C . LYS A 1 173 ? 0.286 37.937 5.751 1.00 84.25 173 LYS A C 1
ATOM 1398 O O . LYS A 1 173 ? 0.035 38.917 5.058 1.00 84.25 173 LYS A O 1
ATOM 1403 N N . LYS A 1 174 ? 1.51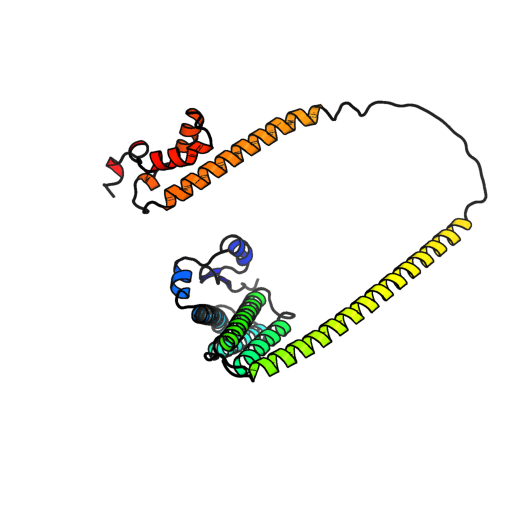3 37.410 5.834 1.00 84.06 174 LYS A N 1
ATOM 1404 C CA . LYS A 1 174 ? 2.663 37.931 5.075 1.00 84.06 174 LYS A CA 1
ATOM 1405 C C . LYS A 1 174 ? 2.502 37.740 3.566 1.00 84.06 174 LYS A C 1
ATOM 1407 O O . LYS A 1 174 ? 2.844 38.641 2.813 1.00 84.06 174 LYS A O 1
ATOM 1412 N N . ALA A 1 175 ? 1.956 36.610 3.123 1.00 80.94 175 ALA A N 1
ATOM 1413 C CA . ALA A 1 175 ? 1.682 36.346 1.713 1.00 80.94 175 ALA A CA 1
ATOM 1414 C C . ALA A 1 175 ? 0.632 37.316 1.153 1.00 80.94 175 ALA A C 1
ATOM 1416 O O . ALA A 1 175 ? 0.840 37.886 0.090 1.00 80.94 175 ALA A O 1
ATOM 1417 N N . VAL A 1 176 ? -0.442 37.585 1.905 1.00 82.94 176 VAL A N 1
ATOM 1418 C CA . VAL A 1 176 ? -1.455 38.588 1.539 1.00 82.94 176 VAL A CA 1
ATOM 1419 C C . VAL A 1 176 ? -0.848 39.994 1.486 1.00 82.94 176 VAL A C 1
ATOM 1421 O O . VAL A 1 176 ? -1.127 40.743 0.553 1.00 82.94 176 VAL A O 1
ATOM 1424 N N . GLN A 1 177 ? 0.027 40.349 2.434 1.00 79.19 177 GLN A N 1
ATOM 1425 C CA . GLN A 1 177 ? 0.759 41.621 2.396 1.00 79.19 177 GLN A CA 1
ATOM 1426 C C . GLN A 1 177 ? 1.662 41.726 1.160 1.00 79.19 177 GLN A C 1
ATOM 1428 O O . GLN A 1 177 ? 1.612 42.730 0.453 1.00 79.19 177 GLN A O 1
ATOM 1433 N N . LEU A 1 178 ? 2.426 40.680 0.841 1.00 78.88 178 LEU A N 1
ATOM 1434 C CA . LEU A 1 178 ? 3.260 40.634 -0.363 1.00 78.88 178 LEU A CA 1
ATOM 1435 C C . LEU A 1 178 ? 2.427 40.717 -1.645 1.00 78.88 178 LEU A C 1
ATOM 1437 O O . LEU A 1 178 ? 2.805 41.424 -2.572 1.00 78.88 178 LEU A O 1
ATOM 1441 N N . GLN A 1 179 ? 1.267 40.064 -1.683 1.00 76.56 179 GLN A N 1
ATOM 1442 C CA . GLN A 1 179 ? 0.349 40.133 -2.816 1.00 76.56 179 GLN A CA 1
ATOM 1443 C C . GLN A 1 179 ? -0.255 41.536 -2.974 1.00 76.56 179 GLN A C 1
ATOM 1445 O O . GLN A 1 179 ? -0.420 42.011 -4.093 1.00 76.56 179 GLN A O 1
ATOM 1450 N N . SER A 1 180 ? -0.539 42.234 -1.869 1.00 74.94 180 SER A N 1
ATOM 1451 C CA . SER A 1 180 ? -0.967 43.639 -1.909 1.00 74.94 180 SER A CA 1
ATOM 1452 C C . SER A 1 180 ? 0.152 44.585 -2.360 1.00 74.94 180 SER A C 1
ATOM 1454 O O . SER A 1 180 ? -0.109 45.526 -3.103 1.00 74.94 180 SER A O 1
ATOM 1456 N N . MET A 1 181 ? 1.406 44.301 -1.989 1.00 71.06 181 MET A N 1
ATOM 1457 C CA . MET A 1 181 ? 2.566 45.042 -2.486 1.00 71.06 181 MET A CA 1
ATOM 1458 C C . MET A 1 181 ? 2.786 44.812 -3.983 1.00 71.06 181 MET A C 1
ATOM 1460 O O . MET A 1 181 ? 3.013 45.774 -4.702 1.00 71.06 181 MET A O 1
ATOM 1464 N N . LEU A 1 182 ? 2.676 43.571 -4.465 1.00 69.50 182 LEU A N 1
ATOM 1465 C CA . LEU A 1 182 ? 2.783 43.239 -5.891 1.00 69.50 182 LEU A CA 1
ATOM 1466 C C . LEU A 1 182 ? 1.736 43.977 -6.731 1.00 69.50 182 LEU A C 1
ATOM 1468 O O . LEU A 1 182 ? 2.095 44.580 -7.734 1.00 69.50 182 LEU A O 1
ATOM 1472 N N . LYS A 1 183 ? 0.482 44.043 -6.269 1.00 69.38 183 LYS A N 1
ATOM 1473 C CA . LYS A 1 183 ? -0.568 44.840 -6.930 1.00 69.38 183 LYS A CA 1
ATOM 1474 C C . LYS A 1 183 ? -0.259 46.342 -6.962 1.00 69.38 183 LYS A C 1
ATOM 1476 O O . LYS A 1 183 ? -0.630 47.022 -7.908 1.00 69.38 183 LYS A O 1
ATOM 1481 N N . SER A 1 184 ? 0.429 46.862 -5.944 1.00 61.50 184 SER A N 1
ATOM 1482 C CA . SER A 1 184 ? 0.914 48.250 -5.931 1.00 61.50 184 SER A CA 1
ATOM 1483 C C . SER A 1 184 ? 2.053 48.469 -6.940 1.00 61.50 184 SER A C 1
ATOM 1485 O O . SER A 1 184 ? 2.116 49.509 -7.585 1.00 61.50 184 SER A O 1
ATOM 1487 N N . TYR A 1 185 ? 2.933 47.479 -7.133 1.00 58.72 185 TYR A N 1
ATOM 1488 C CA . TYR A 1 185 ? 3.968 47.526 -8.174 1.00 58.72 185 TYR A CA 1
ATOM 1489 C C . TYR A 1 185 ? 3.387 47.416 -9.593 1.00 58.72 185 TYR A C 1
ATOM 1491 O O . TYR A 1 185 ? 3.839 48.138 -10.476 1.00 58.72 185 TYR A O 1
ATOM 1499 N N . GLU A 1 186 ? 2.346 46.606 -9.804 1.00 55.44 186 GLU A N 1
ATOM 1500 C CA . GLU A 1 186 ? 1.614 46.538 -11.082 1.00 55.44 186 GLU A CA 1
ATOM 1501 C C . GLU A 1 186 ? 0.968 47.890 -11.449 1.00 55.44 186 GLU A C 1
ATOM 1503 O O . GLU A 1 186 ? 0.979 48.285 -12.612 1.00 55.44 186 GLU A O 1
ATOM 1508 N N . GLN A 1 187 ? 0.503 48.664 -10.458 1.00 55.50 187 GLN A N 1
ATOM 1509 C CA . GLN A 1 187 ? 0.013 50.035 -10.674 1.00 55.50 187 GLN A CA 1
ATOM 1510 C C . GLN A 1 187 ? 1.127 51.029 -11.051 1.00 55.50 187 GLN A C 1
ATOM 1512 O O . GLN A 1 187 ? 0.864 52.014 -11.739 1.00 55.50 187 GLN A O 1
ATOM 1517 N N . ILE A 1 188 ? 2.379 50.792 -10.642 1.00 54.97 188 ILE A N 1
ATOM 1518 C CA . ILE A 1 188 ? 3.521 51.646 -11.017 1.00 54.97 188 ILE A CA 1
ATOM 1519 C C . ILE A 1 188 ? 3.917 51.420 -12.486 1.00 54.97 188 ILE A C 1
ATOM 1521 O O . ILE A 1 188 ? 4.233 52.387 -13.184 1.00 54.97 188 ILE A O 1
ATOM 1525 N N . ASP A 1 189 ? 3.850 50.182 -12.982 1.00 50.34 189 ASP A N 1
ATOM 1526 C CA . ASP A 1 189 ? 4.092 49.885 -14.402 1.00 50.34 189 ASP A CA 1
ATOM 1527 C C . ASP A 1 189 ? 2.972 50.431 -15.309 1.00 50.34 189 ASP A C 1
ATOM 1529 O O . ASP A 1 189 ? 3.243 50.904 -16.416 1.00 50.34 189 ASP A O 1
ATOM 1533 N N . GLU A 1 190 ? 1.730 50.486 -14.819 1.00 52.53 190 GLU A N 1
ATOM 1534 C CA . GLU A 1 190 ? 0.617 51.130 -15.527 1.00 52.53 190 GLU A CA 1
ATOM 1535 C C . GLU A 1 190 ? 0.798 52.660 -15.629 1.00 52.53 190 GLU A C 1
ATOM 1537 O O . GLU A 1 190 ? 0.565 53.248 -16.689 1.00 52.53 190 GLU A O 1
ATOM 1542 N N . VAL A 1 191 ? 1.328 53.314 -14.585 1.00 51.53 191 VAL A N 1
ATOM 1543 C CA . VAL A 1 191 ? 1.702 54.742 -14.636 1.00 51.53 191 VAL A CA 1
ATOM 1544 C C . VAL A 1 191 ? 2.869 54.983 -15.605 1.00 51.53 191 VAL A C 1
ATOM 1546 O O . VAL A 1 191 ? 2.887 55.994 -16.307 1.00 51.53 191 VAL A O 1
ATOM 1549 N N . ARG A 1 192 ? 3.824 54.050 -15.720 1.00 47.09 192 ARG A N 1
ATOM 1550 C CA . ARG A 1 192 ? 4.933 54.149 -16.685 1.00 47.09 192 ARG A CA 1
ATOM 1551 C C . ARG A 1 192 ? 4.457 54.023 -18.139 1.00 47.09 192 ARG A C 1
ATOM 1553 O O . ARG A 1 192 ? 4.915 54.789 -18.987 1.00 47.09 192 ARG A O 1
ATOM 1560 N N . SER A 1 193 ? 3.493 53.138 -18.398 1.00 48.69 193 SER A N 1
ATOM 1561 C CA . SER A 1 193 ? 2.804 52.997 -19.692 1.00 48.69 193 SER A CA 1
ATOM 1562 C C . SER A 1 193 ? 2.041 54.273 -20.087 1.00 48.69 193 SER A C 1
ATOM 1564 O O . SER A 1 193 ? 2.138 54.746 -21.223 1.00 48.69 193 SER A O 1
ATOM 1566 N N . GLN A 1 194 ? 1.365 54.921 -19.131 1.00 48.81 194 GLN A N 1
ATOM 1567 C CA . GLN A 1 194 ? 0.665 56.183 -19.394 1.00 48.81 194 GLN A CA 1
ATOM 1568 C C . GLN A 1 194 ? 1.624 57.359 -19.639 1.00 48.81 194 GLN A C 1
ATOM 1570 O O . GLN A 1 194 ? 1.345 58.196 -20.497 1.00 48.81 194 GLN A O 1
ATOM 1575 N N . VAL A 1 195 ? 2.790 57.404 -18.985 1.00 51.50 195 VAL A N 1
ATOM 1576 C CA . VAL A 1 195 ? 3.805 58.451 -19.221 1.00 51.50 195 VAL A CA 1
ATOM 1577 C C . VAL A 1 195 ? 4.515 58.295 -20.578 1.00 51.50 195 VAL A C 1
ATOM 1579 O O . VAL A 1 195 ? 4.890 59.303 -21.182 1.00 51.50 195 VAL A O 1
ATOM 1582 N N . GLU A 1 196 ? 4.649 57.078 -21.116 1.00 47.00 196 GLU A N 1
ATOM 1583 C CA . GLU A 1 196 ? 5.164 56.859 -22.480 1.00 47.00 196 GLU A CA 1
ATOM 1584 C C . GLU A 1 196 ? 4.133 57.216 -23.567 1.00 47.00 196 GLU A C 1
ATOM 1586 O O . GLU A 1 196 ? 4.512 57.750 -24.611 1.00 47.00 196 GLU A O 1
ATOM 1591 N N . SER A 1 197 ? 2.833 57.050 -23.294 1.00 44.09 197 SER A N 1
ATOM 1592 C CA . SER A 1 197 ? 1.751 57.428 -24.223 1.00 44.09 197 SER A CA 1
ATOM 1593 C C . SER A 1 197 ? 1.523 58.944 -24.374 1.00 44.09 197 SER A C 1
ATOM 1595 O O . SER A 1 197 ? 0.958 59.391 -25.372 1.00 44.09 197 SER A O 1
ATOM 1597 N N . ILE A 1 198 ? 2.022 59.767 -23.442 1.00 46.72 198 ILE A N 1
ATOM 1598 C CA . ILE A 1 198 ? 1.907 61.240 -23.504 1.00 46.72 198 ILE A CA 1
ATOM 1599 C C . ILE A 1 198 ? 2.915 61.864 -24.496 1.00 46.72 198 ILE A C 1
ATOM 1601 O O . ILE A 1 198 ? 2.785 63.031 -24.862 1.00 46.72 198 ILE A O 1
ATOM 1605 N N . LYS A 1 199 ? 3.894 61.105 -25.013 1.00 42.38 199 LYS A N 1
ATOM 1606 C CA . LYS A 1 199 ? 4.881 61.617 -25.985 1.00 42.38 199 LYS A CA 1
ATOM 1607 C C . LYS A 1 199 ? 4.452 61.557 -27.457 1.00 42.38 199 LYS A C 1
ATOM 1609 O O . LYS A 1 199 ? 5.201 62.055 -28.295 1.00 42.38 199 LYS A O 1
ATOM 1614 N N . THR A 1 200 ? 3.277 61.019 -27.792 1.00 43.06 200 THR A N 1
ATOM 1615 C CA . THR A 1 200 ? 2.904 60.754 -29.201 1.00 43.06 200 THR A CA 1
ATOM 1616 C C . THR A 1 200 ? 1.625 61.417 -29.711 1.00 43.06 200 THR A C 1
ATOM 1618 O O . THR A 1 200 ?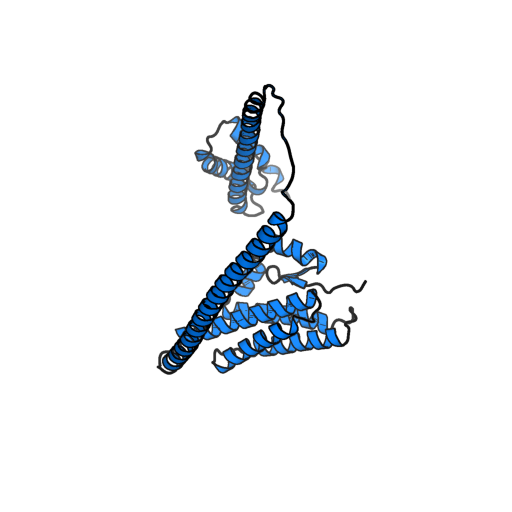 1.283 61.209 -30.870 1.00 43.06 200 THR A O 1
ATOM 1621 N N . PHE A 1 201 ? 0.966 62.291 -28.945 1.00 36.97 201 PHE A N 1
ATOM 1622 C CA . PHE A 1 201 ? -0.184 63.056 -29.451 1.00 36.97 201 PHE A CA 1
ATOM 1623 C C . PHE A 1 201 ? 0.076 64.562 -29.489 1.00 36.97 201 PHE A C 1
ATOM 1625 O O . PHE A 1 201 ? -0.380 65.334 -28.650 1.00 36.97 201 PHE A O 1
ATOM 1632 N N . SER A 1 202 ? 0.767 64.987 -30.543 1.00 31.16 202 SER A N 1
ATOM 1633 C CA . SER A 1 202 ? 0.488 66.269 -31.180 1.00 31.16 202 SER A CA 1
ATOM 1634 C C . SER A 1 202 ? 0.375 66.022 -32.679 1.00 31.16 202 SER A C 1
ATOM 1636 O O . SER A 1 202 ? 1.319 65.506 -33.278 1.00 31.16 202 SER A O 1
ATOM 1638 N N . SER A 1 203 ? -0.741 66.468 -33.266 1.00 29.88 203 SER A N 1
ATOM 1639 C CA . SER A 1 203 ? -1.101 66.445 -34.701 1.00 29.88 203 SER A CA 1
ATOM 1640 C C . SER A 1 203 ? -1.784 65.144 -35.170 1.00 29.88 203 SER A C 1
ATOM 1642 O O . SER A 1 203 ? -1.246 64.076 -34.943 1.00 29.88 203 SER A O 1
ATOM 1644 N N . ILE A 1 204 ? -2.909 65.089 -35.893 1.00 35.50 204 ILE A N 1
ATOM 1645 C CA . ILE A 1 204 ? -3.912 66.049 -36.386 1.00 35.50 204 ILE A CA 1
ATOM 1646 C C . ILE A 1 204 ? -4.962 65.197 -37.156 1.00 35.50 204 ILE A C 1
ATOM 1648 O O . ILE A 1 204 ? -4.579 64.297 -37.893 1.00 35.50 204 ILE A O 1
ATOM 1652 N N . VAL A 1 205 ? -6.253 65.529 -36.995 1.00 32.22 205 VAL A N 1
ATOM 1653 C CA . VAL A 1 205 ? -7.353 65.457 -37.994 1.00 32.22 205 VAL A CA 1
ATOM 1654 C C . VAL A 1 205 ? -8.022 64.105 -38.359 1.00 32.22 205 VAL A C 1
ATOM 1656 O O . VAL A 1 205 ? -7.452 63.224 -38.990 1.00 32.22 205 VAL A O 1
ATOM 1659 N N . THR A 1 206 ? -9.320 64.045 -38.030 1.00 34.41 206 THR A N 1
ATOM 1660 C CA . THR A 1 206 ? -10.432 63.235 -38.590 1.00 34.41 206 THR A CA 1
ATOM 1661 C C . THR A 1 206 ? -10.772 63.662 -40.034 1.00 34.41 206 THR A C 1
ATOM 1663 O O . THR A 1 206 ? -10.585 64.843 -40.327 1.00 34.41 206 THR A O 1
ATOM 1666 N N . PRO A 1 207 ? -11.339 62.817 -40.933 1.00 40.25 207 PRO A N 1
ATOM 1667 C CA . PRO A 1 207 ? -12.804 62.569 -40.959 1.00 40.25 207 PRO A CA 1
ATOM 1668 C C . PRO A 1 207 ? -13.239 61.154 -41.461 1.00 40.25 207 PRO A C 1
ATOM 1670 O O . PRO A 1 207 ? -12.508 60.498 -42.189 1.00 40.25 207 PRO A O 1
ATOM 1673 N N . VAL A 1 208 ? -14.307 60.567 -40.892 1.00 36.31 208 VAL A N 1
ATOM 1674 C CA . VAL A 1 208 ? -15.679 60.326 -41.444 1.00 36.31 208 VAL A CA 1
ATOM 1675 C C . VAL A 1 208 ? -15.768 59.472 -42.725 1.00 36.31 208 VAL A C 1
ATOM 1677 O O . VAL A 1 208 ? -15.237 59.889 -43.745 1.00 36.31 208 VAL A O 1
ATOM 1680 N N . ILE A 1 209 ? -16.525 58.357 -42.669 1.00 32.62 209 ILE A N 1
ATOM 1681 C CA . ILE A 1 209 ? -17.573 57.906 -43.625 1.00 32.62 209 ILE A CA 1
ATOM 1682 C C . ILE A 1 209 ? -18.405 56.776 -42.966 1.00 32.62 209 ILE A C 1
ATOM 1684 O O . ILE A 1 209 ? -17.867 55.933 -42.249 1.00 32.62 209 ILE A O 1
ATOM 1688 N N . GLU A 1 210 ? -19.718 56.846 -43.184 1.00 34.97 210 GLU A N 1
ATOM 1689 C CA . GLU A 1 210 ? -20.818 55.956 -42.773 1.00 34.97 210 GLU A CA 1
ATOM 1690 C C . GLU A 1 210 ? -20.891 54.674 -43.641 1.00 34.97 210 GLU A C 1
ATOM 1692 O O . GLU A 1 210 ? -20.351 54.674 -44.746 1.00 34.97 210 GLU A O 1
ATOM 1697 N N . ASP A 1 211 ? -21.559 53.602 -43.178 1.00 32.19 211 ASP A N 1
ATOM 1698 C CA . ASP A 1 211 ? -22.830 53.087 -43.761 1.00 32.19 211 ASP A CA 1
ATOM 1699 C C . ASP A 1 211 ? -23.143 51.589 -43.438 1.00 32.19 211 ASP A C 1
ATOM 1701 O O . ASP A 1 211 ? -22.238 50.770 -43.301 1.00 32.19 211 ASP A O 1
ATOM 1705 N N . GLU A 1 212 ? -24.451 51.316 -43.273 1.00 32.66 212 GLU A N 1
ATOM 1706 C CA . GLU A 1 212 ? -25.308 50.093 -43.241 1.00 32.66 212 GLU A CA 1
ATOM 1707 C C . GLU A 1 212 ? -24.668 48.673 -43.348 1.00 32.66 212 GLU A C 1
ATOM 1709 O O . GLU A 1 212 ? -23.775 48.432 -44.144 1.00 32.66 212 GLU A O 1
ATOM 1714 N N . GLY A 1 213 ? -25.057 47.588 -42.653 1.00 33.56 213 GLY A N 1
ATOM 1715 C CA . GLY A 1 213 ? -26.333 47.134 -42.083 1.00 33.56 213 GLY A CA 1
ATOM 1716 C C . GLY A 1 213 ? -26.852 45.876 -42.826 1.00 33.56 213 GLY A C 1
ATOM 1717 O O . GLY A 1 213 ? -27.288 46.037 -43.959 1.00 33.56 213 GLY A O 1
ATOM 1718 N N . LYS A 1 214 ? -26.833 44.662 -42.215 1.00 33.19 214 LYS A N 1
ATOM 1719 C CA . LYS A 1 214 ? -27.850 43.559 -42.308 1.00 33.19 214 LYS A CA 1
ATOM 1720 C C . LYS A 1 214 ? -27.370 42.137 -41.922 1.00 33.19 214 LYS A C 1
ATOM 1722 O O . LYS A 1 214 ? -26.268 41.735 -42.264 1.00 33.19 214 LYS A O 1
ATOM 1727 N N . ASP A 1 215 ? -28.320 41.414 -41.313 1.00 40.28 215 ASP A N 1
ATOM 1728 C CA . ASP A 1 215 ? -28.579 39.956 -41.282 1.00 40.28 215 ASP A CA 1
ATOM 1729 C C . ASP A 1 215 ? -27.565 38.961 -40.685 1.00 40.28 215 ASP A C 1
ATOM 1731 O O . ASP A 1 215 ? -26.811 38.322 -41.405 1.00 40.28 215 ASP A O 1
ATOM 1735 N N . GLU A 1 216 ? -27.708 38.678 -39.380 1.00 34.84 216 GLU A N 1
ATOM 1736 C CA . GLU A 1 216 ? -27.241 37.430 -38.733 1.00 34.84 216 GLU A CA 1
ATOM 1737 C C . GLU A 1 216 ? -28.233 36.941 -37.649 1.00 34.84 216 GLU A C 1
ATOM 1739 O O . GLU A 1 216 ? -27.859 36.580 -36.535 1.00 34.84 216 GLU A O 1
ATOM 1744 N N . MET A 1 217 ? -29.543 36.952 -37.932 1.00 37.53 217 MET A N 1
ATOM 1745 C CA . MET A 1 217 ? -30.562 36.442 -36.991 1.00 37.53 217 MET A CA 1
ATOM 1746 C C . MET A 1 217 ? -31.481 35.391 -37.624 1.00 37.53 217 MET A C 1
ATOM 1748 O O . MET A 1 217 ? -32.685 35.374 -37.383 1.00 37.53 217 MET A O 1
ATOM 1752 N N . GLN A 1 218 ? -30.900 34.511 -38.446 1.00 39.62 218 GLN A N 1
ATOM 1753 C CA . GLN A 1 218 ? -31.614 33.398 -39.083 1.00 39.62 218 GLN A CA 1
ATOM 1754 C C . GLN A 1 218 ? -30.800 32.092 -39.188 1.00 39.62 218 GLN A C 1
ATOM 1756 O O . GLN A 1 218 ? -31.199 31.189 -39.910 1.00 39.62 218 GLN A O 1
ATOM 1761 N N . GLU A 1 219 ? -29.705 31.949 -38.426 1.00 38.50 219 GLU A N 1
ATOM 1762 C CA . GLU A 1 219 ? -28.944 30.684 -38.299 1.00 38.50 219 GLU A CA 1
ATOM 1763 C C . GLU A 1 219 ? -29.141 29.968 -36.945 1.00 38.50 219 GLU A C 1
ATOM 1765 O O . GLU A 1 219 ? -28.630 28.866 -36.739 1.00 38.50 219 GLU A O 1
ATOM 1770 N N . LEU A 1 220 ? -29.896 30.550 -36.002 1.00 35.56 220 LEU A N 1
ATOM 1771 C CA . LEU A 1 220 ? -30.048 29.969 -34.659 1.00 35.56 220 LEU A CA 1
ATOM 1772 C C . LEU A 1 220 ? -31.220 28.982 -34.511 1.00 35.56 220 LEU A C 1
ATOM 1774 O O . LEU A 1 220 ? -31.195 28.170 -33.586 1.00 35.56 220 LEU A O 1
ATOM 1778 N N . ASP A 1 221 ? -32.212 29.014 -35.406 1.00 33.62 221 ASP A N 1
ATOM 1779 C CA . ASP A 1 221 ? -33.416 28.172 -35.288 1.00 33.62 221 ASP A CA 1
ATOM 1780 C C . ASP A 1 221 ? -33.275 26.791 -35.957 1.00 33.62 221 ASP A C 1
ATOM 1782 O O . ASP A 1 221 ? -33.871 25.820 -35.483 1.00 33.62 221 ASP A O 1
ATOM 1786 N N . ASP A 1 222 ? -32.386 26.636 -36.945 1.00 37.59 222 ASP A N 1
ATOM 1787 C CA . ASP A 1 222 ? -32.125 25.335 -37.589 1.00 37.59 222 ASP A CA 1
ATOM 1788 C C . ASP A 1 222 ? -31.197 24.420 -36.760 1.00 37.59 222 ASP A C 1
ATOM 1790 O O . ASP A 1 222 ? -31.102 23.216 -37.000 1.00 37.59 222 ASP A O 1
ATOM 1794 N N . MET A 1 223 ? -30.571 24.947 -35.701 1.00 38.25 223 MET A N 1
ATOM 1795 C CA . MET A 1 223 ? -29.707 24.179 -34.790 1.00 38.25 223 MET A CA 1
ATOM 1796 C C . MET A 1 223 ? -30.464 23.557 -33.599 1.00 38.25 223 MET A C 1
ATOM 1798 O O . MET A 1 223 ? -29.915 22.726 -32.866 1.00 38.25 223 MET A O 1
ATOM 1802 N N . ILE A 1 224 ? -31.723 23.955 -33.379 1.00 38.06 224 ILE A N 1
ATOM 1803 C CA . ILE A 1 224 ? -32.545 23.514 -32.239 1.00 38.06 224 ILE A CA 1
ATOM 1804 C C . ILE A 1 224 ? -33.346 22.248 -32.578 1.00 38.06 224 ILE A C 1
ATOM 1806 O O . ILE A 1 224 ? -33.638 21.444 -31.687 1.00 38.06 224 ILE A O 1
ATOM 1810 N N . VAL A 1 225 ? -33.646 22.013 -33.858 1.00 39.56 225 VAL A N 1
ATOM 1811 C CA . VAL A 1 225 ? -34.371 20.813 -34.301 1.00 39.56 225 VAL A CA 1
ATOM 1812 C C . VAL A 1 225 ? -33.454 19.579 -34.293 1.00 39.56 225 VAL A C 1
ATOM 1814 O O . VAL A 1 225 ? -33.846 18.545 -33.753 1.00 39.56 225 VAL A O 1
ATOM 1817 N N . SER A 1 226 ? -32.193 19.710 -34.719 1.00 42.12 226 SER A N 1
ATOM 1818 C CA . SER A 1 226 ? -31.217 18.603 -34.747 1.00 42.12 226 SER A CA 1
ATOM 1819 C C . SER A 1 226 ? -30.796 18.113 -33.349 1.00 42.12 226 SER A C 1
ATOM 1821 O O . SER A 1 226 ? -30.591 16.919 -33.134 1.00 42.12 226 SER A O 1
ATOM 1823 N N . LYS A 1 227 ? -30.762 19.002 -32.343 1.00 42.44 227 LYS A N 1
ATOM 1824 C CA . LYS A 1 227 ? -30.433 18.632 -30.949 1.00 42.44 227 LYS A CA 1
ATOM 1825 C C . LYS A 1 227 ? -31.523 17.830 -30.237 1.00 42.44 227 LYS A C 1
ATOM 1827 O O . LYS A 1 227 ? -31.229 17.143 -29.259 1.00 42.44 227 LYS A O 1
ATOM 1832 N N . LYS A 1 228 ? -32.781 17.903 -30.689 1.00 41.38 228 LYS A N 1
ATOM 1833 C CA . LYS A 1 228 ? -33.877 17.111 -30.103 1.00 41.38 228 LYS A CA 1
ATOM 1834 C C . LYS A 1 228 ? -33.822 15.647 -30.528 1.00 41.38 228 LYS A C 1
ATOM 1836 O O . LYS A 1 228 ? -34.210 14.791 -29.738 1.00 41.38 228 LYS A O 1
ATOM 1841 N N . GLU A 1 229 ? -33.318 15.355 -31.721 1.00 43.81 229 GLU A N 1
ATOM 1842 C CA . GLU A 1 229 ? -33.142 13.979 -32.191 1.00 43.81 229 GLU A CA 1
ATOM 1843 C C . GLU A 1 229 ? -31.914 13.326 -31.542 1.00 43.81 229 GLU A C 1
ATOM 1845 O O . GLU A 1 229 ? -32.019 12.207 -31.042 1.00 43.81 229 GLU A O 1
ATOM 1850 N N . GLU A 1 230 ? -30.801 14.055 -31.405 1.00 46.59 230 GLU A N 1
ATOM 1851 C CA . GLU A 1 230 ? -29.601 13.570 -30.704 1.00 46.59 230 GLU A CA 1
ATOM 1852 C C . GLU A 1 230 ? -29.843 13.333 -29.203 1.00 46.59 230 GLU A C 1
ATOM 1854 O O . GLU A 1 230 ? -29.467 12.285 -28.680 1.00 46.59 230 GLU A O 1
ATOM 1859 N N . ALA A 1 231 ? -30.556 14.233 -28.511 1.00 47.34 231 ALA A N 1
ATOM 1860 C CA . ALA A 1 231 ? -30.912 14.040 -27.101 1.00 47.34 231 ALA A CA 1
ATOM 1861 C C . ALA A 1 231 ? -31.858 12.841 -26.882 1.00 47.34 231 ALA A C 1
ATOM 1863 O O . ALA A 1 231 ? -31.792 12.174 -25.847 1.00 47.34 231 ALA A O 1
ATOM 1864 N N . ASN A 1 232 ? -32.722 12.541 -27.858 1.00 47.78 232 ASN A N 1
ATOM 1865 C CA . ASN A 1 232 ? -33.639 11.403 -27.796 1.00 47.78 232 ASN A CA 1
ATOM 1866 C C . ASN A 1 232 ? -32.912 10.070 -28.060 1.00 47.78 232 ASN A C 1
ATOM 1868 O O . ASN A 1 232 ? -33.151 9.083 -27.365 1.00 47.78 232 ASN A O 1
ATOM 1872 N N . ILE A 1 233 ? -31.959 10.048 -28.999 1.00 52.19 233 ILE A N 1
ATOM 1873 C CA . ILE A 1 233 ? -31.090 8.884 -29.249 1.00 52.19 233 ILE A CA 1
ATOM 1874 C C . ILE A 1 233 ? -30.215 8.598 -28.022 1.00 52.19 233 ILE A C 1
ATOM 1876 O O . ILE A 1 233 ? -30.112 7.446 -27.597 1.00 52.19 233 ILE A O 1
ATOM 1880 N N . GLN A 1 234 ? -29.655 9.641 -27.404 1.00 53.97 234 GLN A N 1
ATOM 1881 C CA . GLN A 1 234 ? -28.846 9.516 -26.193 1.00 53.97 234 GLN A CA 1
ATOM 1882 C C . GLN A 1 234 ? -29.672 8.964 -25.020 1.00 53.97 234 GLN A C 1
ATOM 1884 O O . GLN A 1 234 ? -29.230 8.051 -24.324 1.00 53.97 234 GLN A O 1
ATOM 1889 N N . SER A 1 235 ? -30.922 9.419 -24.876 1.00 71.00 235 SER A N 1
ATOM 1890 C CA . SER A 1 235 ? -31.862 8.898 -23.877 1.00 71.00 235 SER A CA 1
ATOM 1891 C C . SER A 1 235 ? -32.214 7.419 -24.099 1.00 71.00 235 SER A C 1
ATOM 1893 O O . SER A 1 235 ? -32.232 6.643 -23.141 1.00 71.00 235 SER A O 1
ATOM 1895 N N . LEU A 1 236 ? -32.442 6.991 -25.347 1.00 71.56 236 LEU A N 1
ATOM 1896 C CA . LEU A 1 236 ? -32.723 5.587 -25.673 1.00 71.56 236 LEU A CA 1
ATOM 1897 C C . LEU A 1 236 ? -31.517 4.677 -25.419 1.00 71.56 236 LEU A C 1
ATOM 1899 O O . LEU A 1 236 ? -31.674 3.558 -24.919 1.00 71.56 236 LEU A O 1
ATOM 1903 N N . GLU A 1 237 ? -30.310 5.147 -25.730 1.00 75.44 237 GLU A N 1
ATOM 1904 C CA . GLU A 1 237 ? -29.087 4.396 -25.464 1.00 75.44 237 GLU A CA 1
ATOM 1905 C C . GLU A 1 237 ? -28.814 4.268 -23.956 1.00 75.44 237 GLU A C 1
ATOM 1907 O O . GLU A 1 237 ? -28.435 3.192 -23.482 1.00 75.44 237 GLU A O 1
ATOM 1912 N N . ASP A 1 238 ? -29.085 5.318 -23.182 1.00 80.06 238 ASP A N 1
ATOM 1913 C CA . ASP A 1 238 ? -28.971 5.295 -21.723 1.00 80.06 238 ASP A CA 1
ATOM 1914 C C . ASP A 1 238 ? -30.011 4.365 -21.081 1.00 80.06 238 ASP A C 1
ATOM 1916 O O . ASP A 1 238 ? -29.681 3.586 -20.180 1.00 80.06 238 ASP A O 1
ATOM 1920 N N . LEU A 1 239 ? -31.241 4.342 -21.604 1.00 81.25 239 LEU A N 1
ATOM 1921 C CA . LEU A 1 239 ? -32.274 3.384 -21.200 1.00 81.25 239 LEU A CA 1
ATOM 1922 C C . LEU A 1 239 ? -31.875 1.938 -21.526 1.00 81.25 239 LEU A C 1
ATOM 1924 O O . LEU A 1 239 ? -32.076 1.037 -20.707 1.00 81.25 239 LEU A O 1
ATOM 1928 N N . LYS A 1 240 ? -31.250 1.699 -22.684 1.00 85.12 240 LYS A N 1
ATOM 1929 C CA . LYS A 1 240 ? -30.699 0.385 -23.043 1.00 85.12 240 LYS A CA 1
ATOM 1930 C C . LYS A 1 240 ? -29.587 -0.035 -22.080 1.00 85.12 240 LYS A C 1
ATOM 1932 O O . LYS A 1 240 ? -29.606 -1.159 -21.581 1.00 85.12 240 LYS A O 1
ATOM 1937 N N . LYS A 1 241 ? -28.647 0.858 -21.753 1.00 85.19 241 LYS A N 1
ATOM 1938 C CA . LYS A 1 241 ? -27.575 0.590 -20.773 1.00 85.19 241 LYS A CA 1
ATOM 1939 C C . LYS A 1 241 ? -28.142 0.280 -19.387 1.00 85.19 241 LYS A C 1
ATOM 1941 O O . LYS A 1 241 ? -27.701 -0.677 -18.745 1.00 85.19 241 LYS A O 1
ATOM 1946 N N . TYR A 1 242 ? -29.150 1.034 -18.952 1.00 83.50 242 TYR A N 1
ATOM 1947 C CA . TYR A 1 242 ? -29.859 0.792 -17.697 1.00 83.50 242 TYR A CA 1
ATOM 1948 C C . TYR A 1 242 ? -30.501 -0.602 -17.666 1.00 83.50 242 TYR A C 1
ATOM 1950 O O . TYR A 1 242 ? -30.280 -1.365 -16.722 1.00 83.50 242 TYR A O 1
ATOM 1958 N N . PHE A 1 243 ? -31.211 -0.979 -18.733 1.00 87.44 243 PHE A N 1
ATOM 1959 C CA . PHE A 1 243 ? -31.815 -2.302 -18.868 1.00 87.44 243 PHE A CA 1
ATOM 1960 C C . PHE A 1 243 ? -30.779 -3.436 -18.795 1.00 87.44 243 PHE A C 1
ATOM 1962 O O . PHE A 1 243 ? -30.967 -4.421 -18.075 1.00 87.44 243 PHE A O 1
ATOM 1969 N N . TYR A 1 244 ? -29.653 -3.286 -19.498 1.00 88.94 244 TYR A N 1
ATOM 1970 C CA . TYR A 1 244 ? -28.580 -4.283 -19.516 1.00 88.94 244 TYR A CA 1
ATOM 1971 C C . TYR A 1 244 ? -27.947 -4.448 -18.137 1.00 88.94 244 TYR A C 1
ATOM 1973 O O . TYR A 1 244 ? -27.733 -5.574 -17.692 1.00 88.94 244 TYR A O 1
ATOM 1981 N N . SER A 1 245 ? -27.705 -3.342 -17.434 1.00 85.25 245 SER A N 1
ATOM 1982 C CA . SER A 1 245 ? -27.201 -3.362 -16.061 1.00 85.25 245 SER A CA 1
ATOM 1983 C C . SER A 1 245 ? -28.131 -4.152 -15.130 1.00 85.25 245 SER A C 1
ATOM 1985 O O . SER A 1 245 ? -27.679 -5.034 -14.396 1.00 85.25 245 SER A O 1
ATOM 1987 N N . LYS A 1 246 ? -29.449 -3.930 -15.223 1.00 82.88 246 LYS A N 1
ATOM 1988 C CA . LYS A 1 246 ? -30.451 -4.669 -14.435 1.00 82.88 246 LYS A CA 1
ATOM 1989 C C . LYS A 1 246 ? -30.474 -6.161 -14.766 1.00 82.88 246 LYS A C 1
ATOM 1991 O O . LYS A 1 246 ? -30.481 -6.983 -13.850 1.00 82.88 246 LYS A O 1
ATOM 1996 N N . CYS A 1 247 ? -30.415 -6.521 -16.048 1.00 85.69 247 CYS A N 1
ATOM 1997 C CA . CYS A 1 247 ? -30.339 -7.921 -16.466 1.00 85.69 247 CYS A CA 1
ATOM 1998 C C . CYS A 1 247 ? -29.068 -8.604 -15.965 1.00 85.69 247 CYS A C 1
ATOM 2000 O O . CYS A 1 247 ? -29.131 -9.742 -15.517 1.00 85.69 247 CYS A O 1
ATOM 2002 N N . LEU A 1 248 ? -27.922 -7.920 -16.001 1.00 84.69 248 LEU A N 1
ATOM 2003 C CA . LEU A 1 248 ? -26.658 -8.468 -15.510 1.00 84.69 248 LEU A CA 1
ATOM 2004 C C . LEU A 1 248 ? -26.699 -8.733 -14.003 1.00 84.69 248 LEU A C 1
ATOM 2006 O O . LEU A 1 248 ? -26.247 -9.789 -13.571 1.00 84.69 248 LEU A O 1
ATOM 2010 N N . LEU A 1 249 ? -27.288 -7.837 -13.207 1.00 80.94 249 LEU A N 1
ATOM 2011 C CA . LEU A 1 249 ? -27.451 -8.052 -11.764 1.00 80.94 249 LEU A CA 1
ATOM 2012 C C . LEU A 1 249 ? -28.289 -9.299 -11.454 1.00 80.94 249 LEU A C 1
ATOM 2014 O O . LEU A 1 249 ? -27.913 -10.091 -10.591 1.00 80.94 249 LEU A O 1
ATOM 2018 N N . VAL A 1 250 ? -29.395 -9.496 -12.178 1.00 82.88 250 VAL A N 1
ATOM 2019 C CA . VAL A 1 250 ? -30.241 -10.690 -12.027 1.00 82.88 250 VAL A CA 1
ATOM 2020 C C . VAL A 1 250 ? -29.522 -11.931 -12.554 1.00 82.88 250 VAL A C 1
ATOM 2022 O O . VAL A 1 250 ? -29.532 -12.964 -11.903 1.00 82.88 250 VAL A O 1
ATOM 2025 N N . LYS A 1 251 ? -28.813 -11.834 -13.678 1.00 84.38 251 LYS A N 1
ATOM 2026 C CA . LYS A 1 251 ? -28.033 -12.937 -14.248 1.00 84.38 251 LYS A CA 1
ATOM 2027 C C . LYS A 1 251 ? -26.941 -13.419 -13.294 1.00 84.38 251 LYS A C 1
ATOM 2029 O O . LYS A 1 251 ? -26.759 -14.618 -13.138 1.00 84.38 251 LYS A O 1
ATOM 2034 N N . LEU A 1 252 ? -26.255 -12.510 -12.604 1.00 80.25 252 LEU A N 1
ATOM 2035 C CA . LEU A 1 252 ? -25.200 -12.840 -11.640 1.00 80.25 252 LEU A CA 1
ATOM 2036 C C . LEU A 1 252 ? -25.715 -13.483 -10.341 1.00 80.25 252 LEU A C 1
ATOM 2038 O O . LEU A 1 252 ? -24.909 -14.047 -9.603 1.00 80.25 252 LEU A O 1
ATOM 2042 N N . SER A 1 253 ? -27.020 -13.422 -10.047 1.00 82.38 253 SER A N 1
ATOM 2043 C CA . SER A 1 253 ? -27.590 -14.076 -8.860 1.00 82.38 253 SER A CA 1
ATOM 2044 C C . SER A 1 253 ? -27.781 -15.587 -9.041 1.00 82.38 253 SER A C 1
ATOM 2046 O O . SER A 1 253 ? -27.867 -16.319 -8.054 1.00 82.38 253 SER A O 1
ATOM 2048 N N . PHE A 1 254 ? -27.799 -16.075 -10.287 1.00 80.88 254 PHE A N 1
ATOM 2049 C CA . PHE A 1 254 ? -27.917 -17.497 -10.589 1.00 80.88 254 PHE A CA 1
ATOM 2050 C C . PHE A 1 254 ? -26.542 -18.185 -10.652 1.00 80.88 254 PHE A C 1
ATOM 2052 O O . PHE A 1 254 ? -25.579 -17.600 -11.152 1.00 80.88 254 PHE A O 1
ATOM 2059 N N . PRO A 1 255 ? -26.424 -19.460 -10.234 1.00 79.25 255 PRO A N 1
ATOM 2060 C CA . PRO A 1 255 ? -25.200 -20.241 -10.412 1.00 79.25 255 PRO A CA 1
ATOM 2061 C C . PRO A 1 255 ? -24.748 -20.307 -11.879 1.00 79.25 255 PRO A C 1
ATOM 2063 O O . PRO A 1 255 ? -25.572 -20.288 -12.791 1.00 79.25 255 PRO A O 1
ATOM 2066 N N . SER A 1 256 ? -23.445 -20.473 -12.118 1.00 78.00 256 SER A N 1
ATOM 2067 C CA . SER A 1 256 ? -22.850 -20.488 -13.468 1.00 78.00 256 SER A CA 1
ATOM 2068 C C . SER A 1 256 ? -23.381 -21.587 -14.400 1.00 78.00 256 SER A C 1
ATOM 2070 O O . SER A 1 256 ? -23.266 -21.463 -15.613 1.00 78.00 256 SER A O 1
ATOM 2072 N N . ARG A 1 257 ? -23.979 -22.650 -13.847 1.00 79.06 257 ARG A N 1
ATOM 2073 C CA . ARG A 1 257 ? -24.601 -23.757 -14.598 1.00 79.06 257 ARG A CA 1
ATOM 2074 C C . ARG A 1 257 ? -26.118 -23.617 -14.763 1.00 79.06 257 ARG A C 1
ATOM 2076 O O . ARG A 1 257 ? -26.751 -24.496 -15.336 1.00 79.06 257 ARG A O 1
ATOM 2083 N N . HIS A 1 258 ? -26.720 -22.556 -14.229 1.00 82.31 258 HIS A N 1
ATOM 2084 C CA . HIS A 1 258 ? -28.164 -22.361 -14.303 1.00 82.31 258 HIS A CA 1
ATOM 2085 C C . HIS A 1 258 ? -28.583 -21.952 -15.727 1.00 82.31 258 HIS A C 1
ATOM 2087 O O . HIS A 1 258 ? -27.926 -21.085 -16.308 1.00 82.31 258 HIS A O 1
ATOM 2093 N N . PRO A 1 259 ? -29.693 -22.473 -16.285 1.00 82.31 259 PRO A N 1
ATOM 2094 C CA . PRO A 1 259 ? -30.142 -22.137 -17.639 1.00 82.31 259 PRO A CA 1
ATOM 2095 C C . PRO A 1 259 ? -30.325 -20.632 -17.897 1.00 82.31 259 PRO A C 1
ATOM 2097 O O . PRO A 1 259 ? -30.085 -20.155 -19.003 1.00 82.31 259 PRO A O 1
ATOM 2100 N N . ALA A 1 260 ? -30.653 -19.858 -16.857 1.00 85.38 260 ALA A N 1
ATOM 2101 C CA . ALA A 1 260 ? -30.759 -18.398 -16.935 1.00 85.38 260 ALA A CA 1
ATOM 2102 C C . ALA A 1 260 ? -29.444 -17.691 -17.343 1.00 85.38 260 ALA A C 1
ATOM 2104 O O . ALA A 1 260 ? -29.472 -16.574 -17.860 1.00 85.38 260 ALA A O 1
ATOM 2105 N N . GLN A 1 261 ? -28.286 -18.348 -17.189 1.00 84.75 261 GLN A N 1
ATOM 2106 C CA . GLN A 1 261 ? -26.997 -17.843 -17.680 1.00 84.75 261 GLN A CA 1
ATOM 2107 C C . GLN A 1 261 ? -26.905 -17.809 -19.212 1.00 84.75 261 GLN A C 1
ATOM 2109 O O . GLN A 1 261 ? -26.110 -17.049 -19.767 1.00 84.75 261 GLN A O 1
ATOM 2114 N N . PHE A 1 262 ? -27.736 -18.578 -19.912 1.00 84.12 262 PHE A N 1
ATOM 2115 C CA . PHE A 1 262 ? -27.723 -18.647 -21.374 1.00 84.12 262 PHE A CA 1
ATOM 2116 C C . PHE A 1 262 ? -28.737 -17.705 -22.034 1.00 84.12 262 PHE A C 1
ATOM 2118 O O . PHE A 1 262 ? -28.735 -17.585 -23.256 1.00 84.12 262 PHE A O 1
ATOM 2125 N N . ILE A 1 263 ? -29.548 -16.984 -21.247 1.00 86.38 263 ILE A N 1
ATOM 2126 C CA . ILE A 1 263 ? -30.459 -15.957 -21.768 1.00 86.38 263 ILE A CA 1
ATOM 2127 C C . ILE A 1 263 ? -29.639 -14.829 -22.406 1.00 86.38 263 ILE A C 1
ATOM 2129 O O . ILE A 1 263 ? -28.748 -14.243 -21.768 1.00 86.38 263 ILE A O 1
ATOM 2133 N N . GLN A 1 264 ? -29.956 -14.519 -23.664 1.00 87.31 264 GLN A N 1
ATOM 2134 C CA . GLN A 1 264 ? -29.365 -13.415 -24.412 1.00 87.31 264 GLN A CA 1
ATOM 2135 C C . GLN A 1 264 ? -30.085 -12.111 -24.056 1.00 87.31 264 GLN A C 1
ATOM 2137 O O . GLN A 1 264 ? -31.222 -11.864 -24.449 1.00 87.31 264 GLN A O 1
ATOM 2142 N N . ILE A 1 265 ? -29.398 -11.248 -23.303 1.00 87.69 265 ILE A N 1
ATOM 2143 C CA . ILE A 1 265 ? -29.915 -9.937 -22.873 1.00 87.69 265 ILE A CA 1
ATOM 2144 C C . ILE A 1 265 ? -30.372 -9.059 -24.060 1.00 87.69 265 ILE A C 1
ATOM 2146 O O . ILE A 1 265 ? -31.396 -8.387 -23.913 1.00 87.69 265 ILE A O 1
ATOM 2150 N N . PRO A 1 266 ? -29.701 -9.064 -25.235 1.00 87.88 266 PRO A N 1
ATOM 2151 C CA . PRO A 1 266 ? -30.188 -8.328 -26.401 1.00 87.88 266 PRO A CA 1
ATOM 2152 C C . PRO A 1 266 ? -31.588 -8.745 -26.863 1.00 87.88 266 PRO A C 1
ATOM 2154 O O . PRO A 1 266 ? -32.426 -7.877 -27.092 1.00 87.88 266 PRO A O 1
ATOM 2157 N N . GLU A 1 267 ? -31.869 -10.047 -26.924 1.00 85.62 267 GLU A N 1
ATOM 2158 C CA . GLU A 1 267 ? -33.169 -10.573 -27.362 1.00 85.62 267 GLU A CA 1
ATOM 2159 C C . GLU A 1 267 ? -34.278 -10.246 -26.350 1.00 85.62 267 GLU A C 1
ATOM 2161 O O . GLU A 1 267 ? -35.402 -9.893 -26.716 1.00 85.62 267 GLU A O 1
ATOM 2166 N N . LEU A 1 268 ? -33.940 -10.289 -25.057 1.00 86.69 268 LEU A N 1
ATOM 2167 C CA . LEU A 1 268 ? -34.845 -9.898 -23.981 1.00 86.69 268 LEU A CA 1
ATOM 2168 C C . LEU A 1 268 ? -35.202 -8.405 -24.041 1.00 86.69 268 LEU A C 1
ATOM 2170 O O . LEU A 1 268 ? -36.370 -8.044 -23.876 1.00 86.69 268 LEU A O 1
ATOM 2174 N N . TYR A 1 269 ? -34.221 -7.543 -24.321 1.00 87.75 269 TYR A N 1
ATOM 2175 C CA . TYR A 1 269 ? -34.453 -6.109 -24.499 1.00 87.75 269 TYR A CA 1
ATOM 2176 C C . TYR A 1 269 ? -35.387 -5.838 -25.683 1.00 87.75 269 TYR A C 1
ATOM 2178 O O . TYR A 1 269 ? -36.357 -5.096 -25.543 1.00 87.75 269 TYR A O 1
ATOM 2186 N N . GLU A 1 270 ? -35.162 -6.493 -26.826 1.00 86.56 270 GLU A N 1
ATOM 2187 C CA . GLU A 1 270 ? -36.041 -6.355 -27.992 1.00 86.56 270 GLU A CA 1
ATOM 2188 C C . GLU A 1 270 ? -37.485 -6.772 -27.697 1.00 86.56 270 GLU A C 1
ATOM 2190 O O . GLU A 1 270 ? -38.419 -6.094 -28.127 1.00 86.56 270 GLU A O 1
ATOM 2195 N N . LYS A 1 271 ? -37.693 -7.863 -26.949 1.00 85.50 271 LYS A N 1
ATOM 2196 C CA . LYS A 1 271 ? -39.034 -8.321 -26.556 1.00 85.50 271 LYS A CA 1
ATOM 2197 C C . LYS A 1 271 ? -39.750 -7.296 -25.678 1.00 85.50 271 LYS A C 1
ATOM 2199 O O . LYS A 1 271 ? -40.935 -7.034 -25.885 1.00 85.50 271 LYS A O 1
ATOM 2204 N N . ILE A 1 272 ? -39.040 -6.717 -24.713 1.00 84.62 272 ILE A N 1
ATOM 2205 C CA . ILE A 1 272 ? -39.586 -5.741 -23.763 1.00 84.62 272 ILE A CA 1
ATOM 2206 C C . ILE A 1 272 ? -39.924 -4.417 -24.452 1.00 84.62 272 ILE A C 1
ATOM 2208 O O . ILE A 1 272 ? -40.995 -3.861 -24.200 1.00 84.62 272 ILE A O 1
ATOM 2212 N N . VAL A 1 273 ? -39.084 -3.976 -25.393 1.00 84.25 273 VAL A N 1
ATOM 2213 C CA . VAL A 1 273 ? -39.363 -2.814 -26.249 1.00 84.25 273 VAL A CA 1
ATOM 2214 C C . VAL A 1 273 ? -40.569 -3.081 -27.158 1.00 84.25 273 VAL A C 1
ATOM 2216 O O . VAL A 1 273 ? -41.481 -2.261 -27.212 1.00 84.25 273 VAL A O 1
ATOM 2219 N N . LYS A 1 274 ? -40.647 -4.252 -27.810 1.00 86.81 274 LYS A N 1
ATOM 2220 C CA . LYS A 1 274 ? -41.798 -4.642 -28.655 1.00 86.81 274 LYS A CA 1
ATOM 2221 C C . LYS A 1 274 ? -43.109 -4.751 -27.874 1.00 86.81 274 LYS A C 1
ATOM 2223 O O . LYS A 1 274 ? -44.169 -4.460 -28.416 1.00 86.81 274 LYS A O 1
ATOM 2228 N N . SER A 1 275 ? -43.038 -5.161 -26.610 1.00 81.19 275 SER A N 1
ATOM 2229 C CA . SER A 1 275 ? -44.205 -5.306 -25.728 1.00 81.19 275 SER A CA 1
ATOM 2230 C C . SER A 1 275 ? -44.593 -3.997 -25.028 1.00 81.19 275 SER A C 1
ATOM 2232 O O . SER A 1 275 ? -45.527 -3.991 -24.230 1.00 81.19 275 SER A O 1
ATOM 2234 N N . ASN A 1 276 ? -43.878 -2.902 -25.319 1.00 83.44 276 ASN A N 1
ATOM 2235 C CA . ASN A 1 276 ? -44.077 -1.565 -24.764 1.00 83.44 276 ASN A CA 1
ATOM 2236 C C . ASN A 1 276 ? -44.191 -1.554 -23.227 1.00 83.44 276 ASN A C 1
ATOM 2238 O O . ASN A 1 276 ? -45.060 -0.898 -22.648 1.00 83.44 276 ASN A O 1
ATOM 2242 N N . VAL A 1 277 ? -43.339 -2.340 -22.558 1.00 82.06 277 VAL A N 1
ATOM 2243 C CA . VAL A 1 277 ? -43.349 -2.434 -21.093 1.00 82.06 277 VAL A CA 1
ATOM 2244 C C . VAL A 1 277 ? -42.763 -1.142 -20.510 1.00 82.06 277 VAL A C 1
ATOM 2246 O O . VAL A 1 277 ? -41.635 -0.785 -20.864 1.00 82.06 277 VAL A O 1
ATOM 2249 N N . PRO A 1 278 ? -43.474 -0.461 -19.593 1.00 82.56 278 PRO A N 1
ATOM 2250 C CA . PRO A 1 278 ? -42.978 0.759 -18.966 1.00 82.56 278 PRO A CA 1
ATOM 2251 C C . PRO A 1 278 ? -41.749 0.470 -18.090 1.00 82.56 278 PRO A C 1
ATOM 2253 O O . PRO A 1 278 ? -41.637 -0.612 -17.504 1.00 82.56 278 PRO A O 1
ATOM 2256 N N . VAL A 1 279 ? -40.829 1.437 -18.002 1.00 81.44 279 VAL A N 1
ATOM 2257 C CA . VAL A 1 279 ? -39.510 1.292 -17.351 1.00 81.44 279 VAL A CA 1
ATOM 2258 C C . VAL A 1 279 ? -39.636 0.842 -15.894 1.00 81.44 279 VAL A C 1
ATOM 2260 O O . VAL A 1 279 ? -38.842 0.034 -15.417 1.00 81.44 279 VAL A O 1
ATOM 2263 N N . GLU A 1 280 ? -40.682 1.288 -15.203 1.00 83.38 280 GLU A N 1
ATOM 2264 C CA . GLU A 1 280 ? -40.966 0.960 -13.805 1.00 83.38 280 GLU A CA 1
ATOM 2265 C C . GLU A 1 280 ? -41.224 -0.540 -13.597 1.00 83.38 280 GLU A C 1
ATOM 2267 O O . GLU A 1 280 ? -40.952 -1.075 -12.525 1.00 83.38 280 GLU A O 1
ATOM 2272 N N . LYS A 1 281 ? -41.713 -1.240 -14.630 1.00 84.88 281 LYS A N 1
ATOM 2273 C CA . LYS A 1 281 ? -42.017 -2.679 -14.588 1.00 84.88 281 LYS A CA 1
ATOM 2274 C C . LYS A 1 281 ? -40.885 -3.557 -15.112 1.00 84.88 281 LYS A C 1
ATOM 2276 O O . LYS A 1 281 ? -40.991 -4.782 -15.063 1.00 84.88 281 LYS A O 1
ATOM 2281 N N . TRP A 1 282 ? -39.789 -2.970 -15.595 1.00 84.94 282 TRP A N 1
ATOM 2282 C CA . TRP A 1 282 ? -38.683 -3.740 -16.166 1.00 84.94 282 TRP A CA 1
ATOM 2283 C C . TRP A 1 282 ? -38.081 -4.719 -15.168 1.00 84.94 282 TRP A C 1
ATOM 2285 O O . TRP A 1 282 ? -37.775 -5.844 -15.540 1.00 84.94 282 TRP A O 1
ATOM 2295 N N . GLU A 1 283 ? -37.953 -4.344 -13.897 1.00 83.62 283 GLU A N 1
ATOM 2296 C CA . GLU A 1 283 ? -37.381 -5.247 -12.897 1.00 83.62 283 GLU A CA 1
ATOM 2297 C C . GLU A 1 283 ? -38.231 -6.500 -12.660 1.00 83.62 283 GLU A C 1
ATOM 2299 O O . GLU A 1 283 ? -37.685 -7.591 -12.494 1.00 83.62 283 GLU A O 1
ATOM 2304 N N . GLU A 1 284 ? -39.557 -6.359 -12.648 1.00 84.50 284 GLU A N 1
ATOM 2305 C CA . GLU A 1 284 ? -40.482 -7.484 -12.492 1.00 84.50 284 GLU A CA 1
ATOM 2306 C C . GLU A 1 284 ? -40.430 -8.400 -13.714 1.00 84.50 284 GLU A C 1
ATOM 2308 O O . GLU A 1 284 ? -40.281 -9.611 -13.558 1.00 84.50 284 GLU A O 1
ATOM 2313 N N . CYS A 1 285 ? -40.447 -7.823 -14.920 1.00 86.12 285 CYS A N 1
ATOM 2314 C CA . CYS A 1 285 ? -40.331 -8.582 -16.163 1.00 86.12 285 CYS A CA 1
ATOM 2315 C C . CYS A 1 285 ? -38.983 -9.304 -16.278 1.00 86.12 285 CYS A C 1
ATOM 2317 O O . CYS A 1 285 ? -38.948 -10.471 -16.648 1.00 86.12 285 CYS A O 1
ATOM 2319 N N . ILE A 1 286 ? -37.871 -8.654 -15.924 1.00 87.81 286 ILE A N 1
ATOM 2320 C CA . ILE A 1 286 ? -36.548 -9.292 -15.933 1.00 87.81 286 ILE A CA 1
ATOM 2321 C C . ILE A 1 286 ? -36.532 -10.470 -14.952 1.00 87.81 286 ILE A C 1
ATOM 2323 O O . ILE A 1 286 ? -36.044 -11.541 -15.302 1.00 87.81 286 ILE A O 1
ATOM 2327 N N . ARG A 1 287 ? -37.079 -10.319 -13.739 1.00 85.94 287 ARG A N 1
ATOM 2328 C CA . ARG A 1 287 ? -37.135 -11.426 -12.771 1.00 85.94 287 ARG A CA 1
ATOM 2329 C C . ARG A 1 287 ? -37.999 -12.591 -13.258 1.00 85.94 287 ARG A C 1
ATOM 2331 O O . ARG A 1 287 ? -37.578 -13.729 -13.083 1.00 85.94 287 ARG A O 1
ATOM 2338 N N . ASP A 1 288 ? -39.149 -12.323 -13.876 1.00 88.75 288 ASP A N 1
ATOM 2339 C CA . ASP A 1 288 ? -40.020 -13.366 -14.441 1.00 88.75 288 ASP A CA 1
ATOM 2340 C C . ASP A 1 288 ? -39.323 -14.133 -15.575 1.00 88.75 288 ASP A C 1
ATOM 2342 O O . ASP A 1 288 ? -39.281 -15.361 -15.580 1.00 88.75 288 ASP A O 1
ATOM 2346 N N . GLU A 1 289 ? -38.687 -13.417 -16.502 1.00 87.12 289 GLU A N 1
ATOM 2347 C CA . GLU A 1 289 ? -38.035 -14.019 -17.670 1.00 87.12 289 GLU A CA 1
ATOM 2348 C C . GLU A 1 289 ? -36.773 -14.810 -17.289 1.00 87.12 289 GLU A C 1
ATOM 2350 O O . GLU A 1 289 ? -36.511 -15.870 -17.855 1.00 87.12 289 GLU A O 1
ATOM 2355 N N . PHE A 1 290 ? -36.019 -14.352 -16.284 1.00 86.56 290 PHE A N 1
ATOM 2356 C CA . PHE A 1 290 ? -34.894 -15.110 -15.725 1.00 86.56 290 PHE A CA 1
ATOM 2357 C C . PHE A 1 290 ? -35.331 -16.257 -14.798 1.00 86.56 290 PHE A C 1
ATOM 2359 O O . PHE A 1 290 ? -34.583 -17.224 -14.642 1.00 86.56 290 PHE A O 1
ATOM 2366 N N . GLY A 1 291 ? -36.526 -16.173 -14.203 1.00 82.94 291 GLY A N 1
ATOM 2367 C CA . GLY A 1 291 ? -37.158 -17.252 -13.438 1.00 82.94 291 GLY A CA 1
ATOM 2368 C C . GLY A 1 291 ? -37.709 -18.379 -14.316 1.00 82.94 291 GLY A C 1
ATOM 2369 O O . GLY A 1 291 ? -37.822 -19.508 -13.843 1.00 82.94 291 GLY A O 1
ATOM 2370 N N . HIS A 1 292 ? -37.962 -18.087 -15.596 1.00 84.75 292 HIS A N 1
ATOM 2371 C CA . HIS A 1 292 ? -38.463 -19.020 -16.606 1.00 84.75 292 HIS A CA 1
ATOM 2372 C C . HIS A 1 292 ? -37.510 -19.157 -17.810 1.00 84.75 292 HIS A C 1
ATOM 2374 O O . HIS A 1 292 ? -37.885 -18.861 -18.954 1.00 84.75 292 HIS A O 1
ATOM 2380 N N . PRO A 1 293 ? -36.256 -19.604 -17.593 1.00 84.25 293 PRO A N 1
ATOM 2381 C CA . PRO A 1 293 ? -35.246 -19.678 -18.646 1.00 84.25 293 PRO A CA 1
ATOM 2382 C C . PRO A 1 293 ? -35.601 -20.652 -19.781 1.00 84.25 293 PRO A C 1
ATOM 2384 O O . PRO A 1 293 ? -35.063 -20.529 -20.881 1.00 84.25 293 PRO A O 1
ATOM 2387 N N . GLU A 1 294 ? -36.535 -21.581 -19.564 1.00 80.50 294 GLU A N 1
ATOM 2388 C CA . GLU A 1 294 ? -37.109 -22.463 -20.586 1.00 80.50 294 GLU A CA 1
ATOM 2389 C C . GLU A 1 294 ? -37.762 -21.716 -21.758 1.00 80.50 294 GLU A C 1
ATOM 2391 O O . GLU A 1 294 ? -37.880 -22.273 -22.848 1.00 80.50 294 GLU A O 1
ATOM 2396 N N . ARG A 1 295 ? -38.162 -20.451 -21.564 1.00 82.06 295 ARG A N 1
ATOM 2397 C CA . ARG A 1 295 ? -38.738 -19.605 -22.623 1.00 82.06 295 ARG A CA 1
ATOM 2398 C C . ARG A 1 295 ? -37.694 -19.124 -23.636 1.00 82.06 295 ARG A C 1
ATOM 2400 O O . ARG A 1 295 ? -38.062 -18.689 -24.722 1.00 82.06 295 ARG A O 1
ATOM 2407 N N . TRP A 1 296 ? -36.414 -19.203 -23.272 1.00 80.75 296 TRP A N 1
ATOM 2408 C CA . TRP A 1 296 ? -35.286 -18.648 -24.025 1.00 80.75 296 TRP A CA 1
ATOM 2409 C C . TRP A 1 296 ? -34.255 -19.706 -24.415 1.00 80.75 296 TRP A C 1
ATOM 2411 O O . TRP A 1 296 ? -33.527 -19.539 -25.388 1.00 80.75 296 TRP A O 1
ATOM 2421 N N . VAL A 1 297 ? -34.174 -20.799 -23.654 1.00 75.94 297 VAL A N 1
ATOM 2422 C CA . VAL A 1 297 ? -33.118 -21.802 -23.790 1.00 75.94 297 VAL A CA 1
ATOM 2423 C C . VAL A 1 297 ? -33.745 -23.186 -23.918 1.00 75.94 297 VAL A C 1
ATOM 2425 O O . VAL A 1 297 ? -34.480 -23.639 -23.042 1.00 75.94 297 VAL A O 1
ATOM 2428 N N . ASN A 1 298 ? -33.411 -23.904 -24.993 1.00 71.19 298 ASN A N 1
ATOM 2429 C CA . ASN A 1 298 ? -33.810 -25.300 -25.166 1.00 71.19 298 ASN A CA 1
ATOM 2430 C C . ASN A 1 298 ? -33.107 -26.191 -24.123 1.00 71.19 298 ASN A C 1
ATOM 2432 O O . ASN A 1 298 ? -31.983 -26.651 -24.326 1.00 71.19 298 ASN A O 1
ATOM 2436 N N . LEU A 1 299 ? -33.796 -26.483 -23.014 1.00 59.50 299 LEU A N 1
ATOM 2437 C CA . LEU A 1 299 ? -33.273 -27.253 -21.873 1.00 59.50 299 LEU A CA 1
ATOM 2438 C C . LEU A 1 299 ? -32.809 -28.685 -22.215 1.00 59.50 299 LEU A C 1
ATOM 2440 O O . LEU A 1 299 ? -32.089 -29.296 -21.430 1.00 59.50 299 LEU A O 1
ATOM 2444 N N . LYS A 1 300 ? -33.164 -29.221 -23.392 1.00 54.72 300 LYS A N 1
ATOM 2445 C CA . LYS A 1 300 ? -32.690 -30.536 -23.866 1.00 54.72 300 LYS A CA 1
ATOM 2446 C C . LYS A 1 300 ? -31.198 -30.562 -24.223 1.00 54.72 300 LYS A C 1
ATOM 2448 O O . LYS A 1 300 ? -30.630 -31.643 -24.270 1.00 54.72 300 LYS A O 1
ATOM 2453 N N . VAL A 1 301 ? -30.571 -29.407 -24.459 1.00 51.81 301 VAL A N 1
ATOM 2454 C CA . VAL A 1 301 ? -29.156 -29.314 -24.871 1.00 51.81 301 VAL A CA 1
ATOM 2455 C C . VAL A 1 301 ? -28.220 -29.075 -23.676 1.00 51.81 301 VAL A C 1
ATOM 2457 O O . VAL A 1 301 ? -27.052 -29.441 -23.723 1.00 51.81 301 VAL A O 1
ATOM 2460 N N . VAL A 1 302 ? -28.726 -28.512 -22.574 1.00 51.22 302 VAL A N 1
ATOM 2461 C CA . VAL A 1 302 ? -27.897 -28.096 -21.423 1.00 51.22 302 VAL A CA 1
ATOM 2462 C C . VAL A 1 302 ? -27.543 -29.266 -20.489 1.00 51.22 302 VAL A C 1
ATOM 2464 O O . VAL A 1 302 ? -26.537 -29.203 -19.796 1.00 51.22 302 VAL A O 1
ATOM 2467 N N . ASN A 1 303 ? -28.309 -30.363 -20.513 1.00 46.38 303 ASN A N 1
ATOM 2468 C CA . ASN A 1 303 ? -28.075 -31.543 -19.665 1.00 46.38 303 ASN A CA 1
ATOM 2469 C C . ASN A 1 303 ? -27.203 -32.638 -20.318 1.00 46.38 303 ASN A C 1
ATOM 2471 O O . ASN A 1 303 ? -27.126 -33.742 -19.784 1.00 46.38 303 ASN A O 1
ATOM 2475 N N . SER A 1 304 ? -26.580 -32.377 -21.473 1.00 45.44 304 SER A N 1
ATOM 2476 C CA . SER A 1 304 ? -25.785 -33.377 -22.212 1.00 45.44 304 SER A CA 1
ATOM 2477 C C . SER A 1 304 ? -24.285 -33.077 -22.301 1.00 45.44 304 SER A C 1
ATOM 2479 O O . SER A 1 304 ? -23.608 -33.739 -23.081 1.00 45.44 304 SER A O 1
ATOM 2481 N N . ASN A 1 305 ? -23.761 -32.145 -21.497 1.00 37.09 305 ASN A N 1
ATOM 2482 C CA . ASN A 1 305 ? -22.322 -31.881 -21.364 1.00 37.09 305 ASN A CA 1
ATOM 2483 C C . ASN A 1 305 ? -21.884 -31.858 -19.897 1.00 37.09 305 ASN A C 1
ATOM 2485 O O . ASN A 1 305 ? -22.520 -31.124 -19.107 1.00 37.09 305 ASN A O 1
#

Radius of gyration: 33.5 Å; chains: 1; bounding box: 69×100×76 Å

pLDDT: mean 76.74, std 18.37, range [29.88, 97.06]